Protein AF-0000000081952420 (afdb_homodimer)

Sequence (242 aa):
STDSPALIVIKDALDEVFGAFLSHPLRPSETFYGTGETFLFMLHPRFKCFRWTGENSFFIKGDLDSFAIGGGSGHFGLWVDENLYLGRSSPCFTFNNCCLSETDDFESWSWRCGLLAETRISTDSPALIVIKDALDEVFGAFLSHPLRPSETFYGTGETFLFMLHPRFKCFRWTGENSFFIKGDLDSFAIGGGSGHFGLWVDENLYLGRSSPCFTFNNCCLSETDDFESWSWRCGLLAETRI

Structure (mmCIF, N/CA/C/O backbone):
data_AF-0000000081952420-model_v1
#
loop_
_entity.id
_entity.type
_entity.pdbx_description
1 polymer 'TLDc domain-containing protein'
#
loop_
_atom_site.group_PDB
_atom_site.id
_atom_site.type_symbol
_atom_site.label_atom_id
_atom_site.label_alt_id
_atom_site.label_comp_id
_atom_site.label_asym_id
_atom_site.label_entity_id
_atom_site.label_seq_id
_atom_site.pdbx_PDB_ins_code
_atom_site.Cartn_x
_atom_site.Cartn_y
_atom_site.Cartn_z
_atom_site.occupancy
_atom_site.B_iso_or_equiv
_atom_site.auth_seq_id
_atom_site.auth_comp_id
_atom_site.auth_asym_id
_atom_site.auth_atom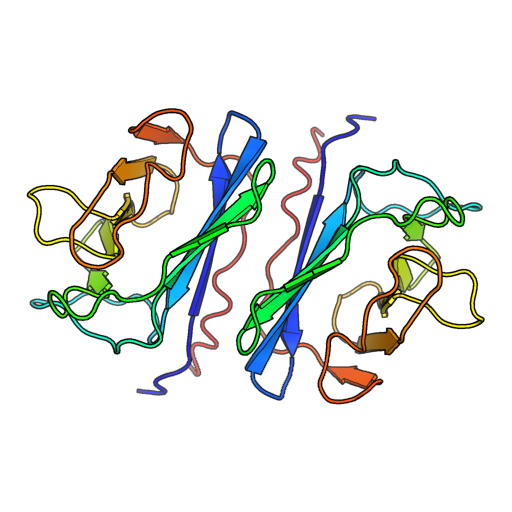_id
_atom_site.pdbx_PDB_model_num
ATOM 1 N N . SER A 1 1 ? 18.234 10.039 14.773 1 36.84 1 SER A N 1
ATOM 2 C CA . SER A 1 1 ? 16.859 10.414 14.453 1 36.84 1 SER A CA 1
ATOM 3 C C . SER A 1 1 ? 16.438 9.891 13.086 1 36.84 1 SER A C 1
ATOM 5 O O . SER A 1 1 ? 16.656 10.562 12.07 1 36.84 1 SER A O 1
ATOM 7 N N . THR A 1 2 ? 16.719 8.688 12.586 1 49.56 2 THR A N 1
ATOM 8 C CA . THR A 1 2 ? 16.891 8.25 11.203 1 49.56 2 THR A CA 1
ATOM 9 C C . THR A 1 2 ? 15.586 8.391 10.422 1 49.56 2 THR A C 1
ATOM 11 O O . THR A 1 2 ? 14.508 8.086 10.945 1 49.56 2 THR A O 1
ATOM 14 N N . ASP A 1 3 ? 15.555 9.5 9.57 1 65.75 3 ASP A N 1
ATOM 15 C CA . ASP A 1 3 ? 14.625 10.016 8.562 1 65.75 3 ASP A CA 1
ATOM 16 C C . ASP A 1 3 ? 14.164 8.898 7.629 1 65.75 3 ASP A C 1
ATOM 18 O O . ASP A 1 3 ? 14.484 8.906 6.441 1 65.75 3 ASP A O 1
ATOM 22 N N . SER A 1 4 ? 13.906 7.812 8.188 1 75.38 4 SER A N 1
ATOM 23 C CA . SER A 1 4 ? 13.445 6.754 7.297 1 75.38 4 SER A CA 1
ATOM 24 C C . SER A 1 4 ? 11.977 6.941 6.941 1 75.38 4 SER A C 1
ATOM 26 O O . SER A 1 4 ? 11.164 7.32 7.789 1 75.38 4 SER A O 1
ATOM 28 N N . PRO A 1 5 ? 11.703 6.785 5.684 1 82.81 5 PRO A N 1
ATOM 29 C CA . PRO A 1 5 ? 10.305 6.898 5.254 1 82.81 5 PRO A CA 1
ATOM 30 C C . PRO A 1 5 ? 9.383 5.918 5.977 1 82.81 5 PRO A C 1
ATOM 32 O O . PRO A 1 5 ? 9.852 4.941 6.562 1 82.81 5 PRO A O 1
ATOM 35 N N . ALA A 1 6 ? 8.141 6.324 6.109 1 86.44 6 ALA A N 1
ATOM 36 C CA . ALA A 1 6 ? 7.113 5.477 6.707 1 86.44 6 ALA A CA 1
ATOM 37 C C . ALA A 1 6 ? 5.922 5.316 5.77 1 86.44 6 ALA A C 1
ATOM 39 O O . ALA A 1 6 ? 5.742 6.113 4.844 1 86.44 6 ALA A O 1
ATOM 40 N N . LEU A 1 7 ? 5.176 4.199 6.004 1 88.25 7 LEU A N 1
ATOM 41 C CA . LEU A 1 7 ? 3.992 3.898 5.207 1 88.25 7 LEU A CA 1
ATOM 42 C C . LEU A 1 7 ? 2.791 3.617 6.102 1 88.25 7 LEU A C 1
ATOM 44 O O . LEU A 1 7 ? 2.906 2.895 7.094 1 88.25 7 LEU A O 1
ATOM 48 N N . ILE A 1 8 ? 1.716 4.316 5.785 1 87.38 8 ILE A N 1
ATOM 49 C CA . ILE A 1 8 ? 0.433 4.012 6.41 1 87.38 8 ILE A CA 1
ATOM 50 C C . ILE A 1 8 ? -0.513 3.398 5.383 1 87.38 8 ILE A C 1
ATOM 52 O O . ILE A 1 8 ? -0.711 3.959 4.301 1 87.38 8 ILE A O 1
ATOM 56 N N . VAL A 1 9 ? -0.945 2.271 5.645 1 87.88 9 VAL A N 1
ATOM 57 C CA . VAL A 1 9 ? -1.98 1.647 4.828 1 87.88 9 VAL A CA 1
ATOM 58 C C . VAL A 1 9 ? -3.197 1.328 5.691 1 87.88 9 VAL A C 1
ATOM 60 O O . VAL A 1 9 ? -3.07 0.712 6.754 1 87.88 9 VAL A O 1
ATOM 63 N N . ILE A 1 10 ? -4.34 1.763 5.242 1 86.5 10 ILE A N 1
ATOM 64 C CA . ILE A 1 10 ? -5.578 1.617 6 1 86.5 10 ILE A CA 1
ATOM 65 C C . ILE A 1 10 ? -6.605 0.856 5.164 1 86.5 10 ILE A C 1
ATOM 67 O O . ILE A 1 10 ? -6.746 1.105 3.963 1 86.5 10 ILE A O 1
ATOM 71 N N . LYS A 1 11 ? -7.219 -0.095 5.727 1 84.56 11 LYS A N 1
ATOM 72 C CA . LYS A 1 11 ? -8.453 -0.693 5.223 1 84.56 11 LYS A CA 1
ATOM 73 C C . LYS A 1 11 ? -9.648 -0.281 6.078 1 84.56 11 LYS A C 1
ATOM 75 O O . LYS A 1 11 ? -9.695 -0.568 7.273 1 84.56 11 LYS A O 1
ATOM 80 N N . ASP A 1 12 ? -10.539 0.393 5.418 1 85.12 12 ASP A N 1
ATOM 81 C CA . ASP A 1 12 ? -11.656 0.867 6.23 1 85.12 12 ASP A CA 1
ATOM 82 C C . ASP A 1 12 ? -12.781 -0.169 6.281 1 85.12 12 ASP A C 1
ATOM 84 O O . ASP A 1 12 ? -12.633 -1.279 5.766 1 85.12 12 ASP A O 1
ATOM 88 N N . ALA A 1 13 ? -13.852 0.14 6.965 1 82.62 13 ALA A N 1
ATOM 89 C CA . ALA A 1 13 ? -14.961 -0.777 7.219 1 82.62 13 ALA A CA 1
ATOM 90 C C . ALA A 1 13 ? -15.68 -1.139 5.922 1 82.62 13 ALA A C 1
ATOM 92 O O . ALA A 1 13 ? -16.438 -2.111 5.879 1 82.62 13 ALA A O 1
ATOM 93 N N . LEU A 1 14 ? -15.508 -0.314 4.863 1 83.62 14 LEU A N 1
ATOM 94 C CA . LEU A 1 14 ? -16.125 -0.578 3.57 1 83.62 14 LEU A CA 1
ATOM 95 C C . LEU A 1 14 ? -15.164 -1.319 2.646 1 83.62 14 LEU A C 1
ATOM 97 O O . LEU A 1 14 ? -15.375 -1.376 1.435 1 83.62 14 LEU A O 1
ATOM 101 N N . ASP A 1 15 ? -14.039 -1.78 3.166 1 80.62 15 ASP A N 1
ATOM 102 C CA . ASP A 1 15 ? -13.031 -2.592 2.484 1 80.62 15 ASP A CA 1
ATOM 103 C C . ASP A 1 15 ? -12.242 -1.757 1.481 1 80.62 15 ASP A C 1
ATOM 105 O O . ASP A 1 15 ? -11.695 -2.291 0.516 1 80.62 15 ASP A O 1
ATOM 109 N N . GLU A 1 16 ? -12.312 -0.421 1.657 1 88.69 16 GLU A N 1
ATOM 110 C CA . GLU A 1 16 ? -11.445 0.426 0.837 1 88.69 16 GLU A CA 1
ATOM 111 C C . GLU A 1 16 ? -10.047 0.533 1.435 1 88.69 16 GLU A C 1
ATOM 113 O O . GLU A 1 16 ? -9.891 0.607 2.656 1 88.69 16 GLU A O 1
ATOM 118 N N . VAL A 1 17 ? -9.062 0.476 0.546 1 89.88 17 VAL A N 1
ATOM 119 C CA . VAL A 1 17 ? -7.676 0.508 0.997 1 89.88 17 VAL A CA 1
ATOM 120 C C . VAL A 1 17 ? -7 1.785 0.501 1 89.88 17 VAL A C 1
ATOM 122 O O . VAL A 1 17 ? -6.992 2.062 -0.7 1 89.88 17 VAL A O 1
ATOM 125 N N . PHE A 1 18 ? -6.539 2.566 1.385 1 91.56 18 PHE A N 1
ATOM 126 C CA . PHE A 1 18 ? -5.867 3.824 1.086 1 91.56 18 PHE A CA 1
ATOM 127 C C . PHE A 1 18 ? -4.824 4.148 2.15 1 91.56 18 PHE A C 1
ATOM 129 O O . PHE A 1 18 ? -4.59 3.35 3.061 1 91.56 18 PHE A O 1
ATOM 136 N N . GLY A 1 19 ? -4.078 5.273 1.92 1 92.81 19 GLY A N 1
ATOM 137 C CA . GLY A 1 19 ? -3.061 5.598 2.906 1 92.81 19 GLY A CA 1
ATOM 138 C C . GLY A 1 19 ? -2.137 6.719 2.467 1 92.81 19 GLY A C 1
ATOM 139 O O . GLY A 1 19 ? -2.564 7.645 1.771 1 92.81 19 GLY A O 1
ATOM 140 N N . ALA A 1 20 ? -0.977 6.645 3.039 1 93.81 20 ALA A N 1
ATOM 141 C CA . ALA A 1 20 ? 0.01 7.695 2.801 1 93.81 20 ALA A CA 1
ATOM 142 C C . ALA A 1 20 ? 1.429 7.133 2.844 1 93.81 20 ALA A C 1
ATOM 144 O O . ALA A 1 20 ? 1.74 6.281 3.678 1 93.81 20 ALA A O 1
ATOM 145 N N . PHE A 1 21 ? 2.254 7.539 1.937 1 92.19 21 PHE A N 1
ATOM 146 C CA . PHE A 1 21 ? 3.703 7.418 2.039 1 92.19 21 PHE A CA 1
ATOM 147 C C . PHE A 1 21 ? 4.305 8.664 2.684 1 92.19 21 PHE A C 1
ATOM 149 O O . PHE A 1 21 ? 4.082 9.781 2.217 1 92.19 21 PHE A O 1
ATOM 156 N N . LEU A 1 22 ? 5.047 8.469 3.738 1 93.06 22 LEU A N 1
ATOM 157 C CA . LEU A 1 22 ? 5.578 9.578 4.52 1 93.06 22 LEU A CA 1
ATOM 158 C C . LEU A 1 22 ? 7.094 9.672 4.371 1 93.06 22 LEU A C 1
ATOM 160 O O . LEU A 1 22 ? 7.801 8.68 4.535 1 93.06 22 LEU A O 1
ATOM 164 N N . SER A 1 23 ? 7.547 10.867 4.125 1 92.12 23 SER A N 1
ATOM 165 C CA . SER A 1 23 ? 8.984 11.094 3.977 1 92.12 23 SER A CA 1
ATOM 166 C C . SER A 1 23 ? 9.711 10.875 5.297 1 92.12 23 SER A C 1
ATOM 168 O O . SER A 1 23 ? 10.922 10.617 5.309 1 92.12 23 SER A O 1
ATOM 170 N N . HIS A 1 24 ? 9.055 11 6.449 1 90.69 24 HIS A N 1
ATOM 171 C CA . HIS A 1 24 ? 9.562 10.828 7.805 1 90.69 24 HIS A CA 1
ATOM 172 C C . HIS A 1 24 ? 8.586 10.031 8.664 1 90.69 24 HIS A C 1
ATOM 174 O O . HIS A 1 24 ? 7.383 10.031 8.398 1 90.69 24 HIS A O 1
ATOM 180 N N . PRO A 1 25 ? 9.047 9.352 9.695 1 87.88 25 PRO A N 1
ATOM 181 C CA . PRO A 1 25 ? 8.133 8.641 10.586 1 87.88 25 PRO A CA 1
ATOM 182 C C . PRO A 1 25 ? 7.203 9.578 11.352 1 87.88 25 PRO A C 1
ATOM 184 O O . PRO A 1 25 ? 7.543 10.742 11.578 1 87.88 25 PRO A O 1
ATOM 187 N N . LEU A 1 26 ? 6.031 9.016 11.734 1 88.75 26 LEU A N 1
ATOM 188 C CA . LEU A 1 26 ? 5.078 9.773 12.539 1 88.75 26 LEU A CA 1
ATOM 189 C C . LEU A 1 26 ? 5.672 10.125 13.898 1 88.75 26 LEU A C 1
ATOM 191 O O . LEU A 1 26 ? 6.238 9.266 14.57 1 88.75 26 LEU A O 1
ATOM 195 N N . ARG A 1 27 ? 5.609 11.305 14.25 1 90.69 27 ARG A N 1
ATOM 196 C CA . ARG A 1 27 ? 6.059 11.766 15.562 1 90.69 27 ARG A CA 1
ATOM 197 C C . ARG A 1 27 ? 5.309 13.023 15.992 1 90.69 27 ARG A C 1
ATOM 199 O O . ARG A 1 27 ? 4.859 13.797 15.148 1 90.69 27 ARG A O 1
ATOM 206 N N . PRO A 1 28 ? 5.152 13.203 17.328 1 95.19 28 PRO A N 1
ATOM 207 C CA . PRO A 1 28 ? 4.613 14.492 17.766 1 95.19 28 PRO A CA 1
ATOM 208 C C . PRO A 1 28 ? 5.43 15.672 17.266 1 95.19 28 PRO A C 1
ATOM 210 O O . PRO A 1 28 ? 6.66 15.594 17.188 1 95.19 28 PRO A O 1
ATOM 213 N N . SER A 1 29 ? 4.75 16.75 16.875 1 96.94 29 SER A N 1
ATOM 214 C CA . SER A 1 29 ? 5.438 17.922 16.344 1 96.94 29 SER A CA 1
ATOM 215 C C . SER A 1 29 ? 4.609 19.188 16.547 1 96.94 29 SER A C 1
ATOM 217 O O . SER A 1 29 ? 3.379 19.125 16.562 1 96.94 29 SER A O 1
ATOM 219 N N . GLU A 1 30 ? 5.324 20.266 16.719 1 96.31 30 GLU A N 1
ATOM 220 C CA . GLU A 1 30 ? 4.645 21.547 16.859 1 96.31 30 GLU A CA 1
ATOM 221 C C . GLU A 1 30 ? 4.203 22.094 15.5 1 96.31 30 GLU A C 1
ATOM 223 O O . GLU A 1 30 ? 3.168 22.75 15.391 1 96.31 30 GLU A O 1
ATOM 228 N N . THR A 1 31 ? 5.051 21.844 14.492 1 97.25 31 THR A N 1
ATOM 229 C CA . THR A 1 31 ? 4.777 22.312 13.133 1 97.25 31 THR A CA 1
ATOM 230 C C . THR A 1 31 ? 4.777 21.141 12.148 1 97.25 31 THR A C 1
ATOM 232 O O . THR A 1 31 ? 5.215 20.047 12.492 1 97.25 31 THR A O 1
ATOM 235 N N . PHE A 1 32 ? 4.266 21.516 11 1 97.75 32 PHE A N 1
ATOM 236 C CA . PHE A 1 32 ? 4.355 20.516 9.945 1 97.75 32 PHE A CA 1
ATOM 237 C C . PHE A 1 32 ? 5.809 20.219 9.586 1 97.75 32 PHE A C 1
ATOM 239 O O . PHE A 1 32 ? 6.645 21.125 9.594 1 97.75 32 PHE A O 1
ATOM 246 N N . TYR A 1 33 ? 6.07 18.984 9.297 1 97.69 33 TYR A N 1
ATOM 247 C CA . TYR A 1 33 ? 7.402 18.547 8.891 1 97.69 33 TYR A CA 1
ATOM 248 C C . TYR A 1 33 ? 7.324 17.562 7.73 1 97.69 33 TYR A C 1
ATOM 250 O O . TYR A 1 33 ? 6.234 17.25 7.246 1 97.69 33 TYR A O 1
ATOM 258 N N . GLY A 1 34 ? 8.523 17.125 7.246 1 96.94 34 GLY A N 1
ATOM 259 C CA . GLY A 1 34 ? 8.578 16.266 6.082 1 96.94 34 GLY A CA 1
ATOM 260 C C . GLY A 1 34 ? 8.984 16.984 4.812 1 96.94 34 GLY A C 1
ATOM 261 O O . GLY A 1 34 ? 9.398 18.141 4.855 1 96.94 34 GLY A O 1
ATOM 262 N N . THR A 1 35 ? 8.906 16.188 3.695 1 97.25 35 THR A N 1
ATOM 263 C CA . THR A 1 35 ? 9.266 16.75 2.398 1 97.25 35 THR A CA 1
ATOM 264 C C . THR A 1 35 ? 8.211 16.422 1.352 1 97.25 35 THR A C 1
ATOM 266 O O . THR A 1 35 ? 7.281 15.656 1.62 1 97.25 35 THR A O 1
ATOM 269 N N . GLY A 1 36 ? 8.383 16.953 0.142 1 97.38 36 GLY A N 1
ATOM 270 C CA . GLY A 1 36 ? 7.477 16.75 -0.976 1 97.38 36 GLY A CA 1
ATOM 271 C C . GLY A 1 36 ? 7.449 15.32 -1.471 1 97.38 36 GLY A C 1
ATOM 272 O O . GLY A 1 36 ? 6.684 14.984 -2.377 1 97.38 36 GLY A O 1
ATOM 273 N N . GLU A 1 37 ? 8.258 14.445 -0.841 1 94.81 37 GLU A N 1
ATOM 274 C CA . GLU A 1 37 ? 8.203 13.023 -1.162 1 94.81 37 GLU A CA 1
ATOM 275 C C . GLU A 1 37 ? 6.949 12.375 -0.583 1 94.81 37 GLU A C 1
ATOM 277 O O . GLU A 1 37 ? 6.562 11.281 -0.998 1 94.81 37 GLU A O 1
ATOM 282 N N . THR A 1 38 ? 6.371 13.055 0.378 1 96.69 38 THR A N 1
ATOM 283 C CA . THR A 1 38 ? 5.145 12.555 0.987 1 96.69 38 THR A CA 1
ATOM 284 C C . THR A 1 38 ? 3.986 12.609 -0.008 1 96.69 38 THR A C 1
ATOM 286 O O . THR A 1 38 ? 3.834 13.586 -0.741 1 96.69 38 THR A O 1
ATOM 289 N N . PHE A 1 39 ? 3.164 11.523 -0.077 1 97.75 39 PHE A N 1
ATOM 290 C CA . PHE A 1 39 ? 1.989 11.539 -0.94 1 97.75 39 PHE A CA 1
ATOM 291 C C . PHE A 1 39 ? 0.881 10.672 -0.354 1 97.75 39 PHE A C 1
ATOM 293 O O . PHE A 1 39 ? 1.141 9.805 0.485 1 97.75 39 PHE A O 1
ATOM 300 N N . LEU A 1 40 ? -0.334 10.969 -0.74 1 98.12 40 LEU A N 1
ATOM 301 C CA . LEU A 1 40 ? -1.492 10.141 -0.422 1 98.12 40 LEU A CA 1
ATOM 302 C C . LEU A 1 40 ? -1.816 9.195 -1.573 1 98.12 40 LEU A C 1
ATOM 304 O O . LEU A 1 40 ? -1.449 9.453 -2.721 1 98.12 40 LEU A O 1
ATOM 308 N N . PHE A 1 41 ? -2.49 8.047 -1.242 1 96.81 41 PHE A N 1
ATOM 309 C CA . PHE A 1 41 ? -2.838 7.133 -2.324 1 96.81 41 PHE A CA 1
ATOM 310 C C . PHE A 1 41 ? -4.086 6.332 -1.979 1 96.81 41 PHE A C 1
ATOM 312 O O . PHE A 1 41 ? -4.445 6.203 -0.806 1 96.81 41 PHE A O 1
ATOM 319 N N . MET A 1 42 ? -4.773 5.945 -3.002 1 96 42 MET A N 1
ATOM 320 C CA . MET A 1 42 ? -5.797 4.902 -2.984 1 96 42 MET A CA 1
ATOM 321 C C . MET A 1 42 ? -5.293 3.635 -3.668 1 96 42 MET A C 1
ATOM 323 O O . MET A 1 42 ? -4.633 3.707 -4.707 1 96 42 MET A O 1
ATOM 327 N N . LEU A 1 43 ? -5.512 2.455 -3.074 1 93.25 43 LEU A N 1
ATOM 328 C CA . LEU A 1 43 ? -5.039 1.201 -3.654 1 93.25 43 LEU A CA 1
ATOM 329 C C . LEU A 1 43 ? -6.207 0.372 -4.18 1 93.25 43 LEU A C 1
ATOM 331 O O . LEU A 1 43 ? -6.074 -0.318 -5.195 1 93.25 43 LEU A O 1
ATOM 335 N N . HIS A 1 44 ? -7.277 0.387 -3.426 1 90.56 44 HIS A N 1
ATOM 336 C CA . HIS A 1 44 ? -8.453 -0.4 -3.785 1 90.56 44 HIS A CA 1
ATOM 337 C C . HIS A 1 44 ? -9.727 0.213 -3.211 1 90.56 44 HIS A C 1
ATOM 339 O O . HIS A 1 44 ? -9.773 0.559 -2.029 1 90.56 44 HIS A O 1
ATOM 345 N N . PRO A 1 45 ? -10.859 0.359 -3.934 1 92.56 45 PRO A N 1
ATOM 346 C CA . PRO A 1 45 ? -11.078 -0.165 -5.285 1 92.56 45 PRO A CA 1
ATOM 347 C C . PRO A 1 45 ? -10.422 0.688 -6.363 1 92.56 45 PRO A C 1
ATOM 349 O O . PRO A 1 45 ? -10.336 0.267 -7.52 1 92.56 45 PRO A O 1
ATOM 352 N N . ARG A 1 46 ? -10.047 1.852 -6.094 1 94.25 46 ARG A N 1
ATOM 353 C CA . ARG A 1 46 ? -9.359 2.717 -7.047 1 94.25 46 ARG A CA 1
ATOM 354 C C . ARG A 1 46 ? -7.863 2.777 -6.75 1 94.25 46 ARG A C 1
ATOM 356 O O . ARG A 1 46 ? -7.457 2.811 -5.586 1 94.25 46 ARG A O 1
ATOM 363 N N . PHE A 1 47 ? -7.066 2.766 -7.848 1 95.88 47 PHE A N 1
ATOM 364 C CA . PHE A 1 47 ? -5.621 2.918 -7.727 1 95.88 47 PHE A CA 1
ATOM 365 C C . PHE A 1 47 ? -5.184 4.301 -8.195 1 95.88 47 PHE A C 1
ATOM 367 O O . PHE A 1 47 ? -5.082 4.551 -9.398 1 95.88 47 PHE A O 1
ATOM 374 N N . LYS A 1 48 ? -4.977 5.184 -7.266 1 97.31 48 LYS A N 1
ATOM 375 C CA . LYS A 1 48 ? -4.66 6.578 -7.566 1 97.31 48 LYS A CA 1
ATOM 376 C C . LYS A 1 48 ? -3.621 7.129 -6.598 1 97.31 48 LYS A C 1
ATOM 378 O O . LYS A 1 48 ? -3.635 6.797 -5.41 1 97.31 48 LYS A O 1
ATOM 383 N N . CYS A 1 49 ? -2.713 7.926 -7.094 1 98.12 49 CYS A N 1
ATOM 384 C CA . CYS A 1 49 ? -1.704 8.609 -6.293 1 98.12 49 CYS A CA 1
ATOM 385 C C . CYS A 1 49 ? -1.937 10.117 -6.297 1 98.12 49 CYS A C 1
ATOM 387 O O . CYS A 1 49 ? -2.242 10.703 -7.34 1 98.12 49 CYS A O 1
ATOM 389 N N . PHE A 1 50 ? -1.88 10.773 -5.152 1 98.5 50 PHE A N 1
ATOM 390 C CA . PHE A 1 50 ? -1.976 12.219 -5.004 1 98.5 50 PHE A CA 1
ATOM 391 C C . PHE A 1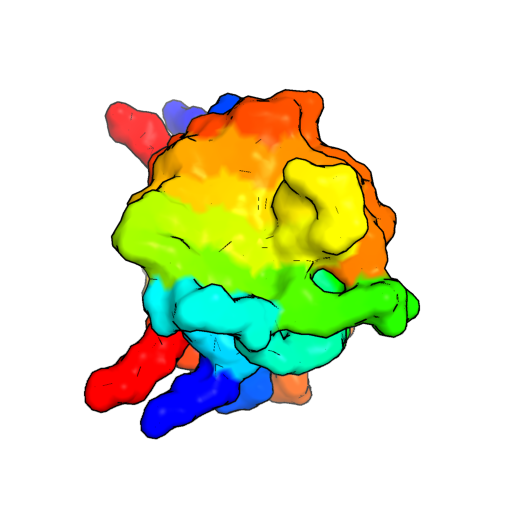 50 ? -0.669 12.797 -4.473 1 98.5 50 PHE A C 1
ATOM 393 O O . PHE A 1 50 ? -0.427 12.781 -3.264 1 98.5 50 PHE A O 1
ATOM 400 N N . ARG A 1 51 ? 0.095 13.328 -5.375 1 98.25 51 ARG A N 1
ATOM 401 C CA . ARG A 1 51 ? 1.413 13.844 -5.023 1 98.25 51 ARG A CA 1
ATOM 402 C C . ARG A 1 51 ? 1.334 15.312 -4.605 1 98.25 51 ARG A C 1
ATOM 404 O O . ARG A 1 51 ? 0.308 15.961 -4.805 1 98.25 51 ARG A O 1
ATOM 411 N N . TRP A 1 52 ? 2.395 15.711 -4.035 1 98.38 52 TRP A N 1
ATOM 412 C CA . TRP A 1 52 ? 2.537 17.094 -3.602 1 98.38 52 TRP A CA 1
ATOM 413 C C . TRP A 1 52 ? 2.309 18.062 -4.766 1 98.38 52 TRP A C 1
ATOM 415 O O . TRP A 1 52 ? 2.867 17.875 -5.848 1 98.38 52 TRP A O 1
ATOM 425 N N . THR A 1 53 ? 1.458 19.109 -4.539 1 98.06 53 THR A N 1
ATOM 426 C CA . THR A 1 53 ? 1.1 20.047 -5.602 1 98.06 53 THR A CA 1
ATOM 427 C C . THR A 1 53 ? 2.072 21.219 -5.637 1 98.06 53 THR A C 1
ATOM 429 O O . THR A 1 53 ? 2.135 21.953 -6.629 1 98.06 53 THR A O 1
ATOM 432 N N . GLY A 1 54 ? 2.768 21.422 -4.527 1 98 54 GLY A N 1
ATOM 433 C CA . GLY A 1 54 ? 3.635 22.594 -4.414 1 98 54 GLY A CA 1
ATOM 434 C C . GLY A 1 54 ? 2.936 23.797 -3.828 1 98 54 GLY A C 1
ATOM 435 O O . GLY A 1 54 ? 3.559 24.844 -3.623 1 98 54 GLY A O 1
ATOM 436 N N . GLU A 1 55 ? 1.683 23.703 -3.504 1 97.69 55 GLU A N 1
ATOM 437 C CA . GLU A 1 55 ? 0.893 24.844 -3.031 1 97.69 55 GLU A CA 1
ATOM 438 C C . GLU A 1 55 ? 1.291 25.234 -1.612 1 97.69 55 GLU A C 1
ATOM 440 O O . GLU A 1 55 ? 1.158 26.406 -1.226 1 97.69 55 GLU A O 1
ATOM 445 N N . ASN A 1 56 ? 1.625 24.297 -0.774 1 98.06 56 ASN A N 1
ATOM 446 C CA . ASN A 1 56 ? 2.111 24.5 0.587 1 98.06 56 ASN A CA 1
ATOM 447 C C . ASN A 1 56 ? 2.986 23.328 1.047 1 98.06 56 ASN A C 1
ATOM 449 O O . ASN A 1 56 ? 3.27 22.422 0.271 1 98.06 56 ASN A O 1
ATOM 453 N N . SER A 1 57 ? 3.438 23.391 2.266 1 98.31 57 SER A N 1
ATOM 454 C CA . SER A 1 57 ? 4.344 22.344 2.742 1 98.31 57 SER A CA 1
ATOM 455 C C . SER A 1 57 ? 3.781 21.641 3.971 1 98.31 57 SER A C 1
ATOM 457 O O . SER A 1 57 ? 4.516 21.344 4.918 1 98.31 57 SER A O 1
ATOM 459 N N . PHE A 1 58 ? 2.514 21.438 4.004 1 98.31 58 PHE A N 1
ATOM 460 C CA . PHE A 1 58 ? 1.852 20.797 5.137 1 98.31 58 PHE A CA 1
ATOM 461 C C . PHE A 1 58 ? 1.851 19.281 4.992 1 98.31 58 PHE A C 1
ATOM 463 O O . PHE A 1 58 ? 0.797 18.672 4.801 1 98.31 58 PHE A O 1
ATOM 470 N N . PHE A 1 59 ? 2.979 18.656 5.207 1 98.44 59 PHE A N 1
ATOM 471 C CA . PHE A 1 59 ? 3.115 17.25 4.871 1 98.44 59 PHE A CA 1
ATOM 472 C C . PHE A 1 59 ? 2.67 16.359 6.031 1 98.44 59 PHE A C 1
ATOM 474 O O . PHE A 1 59 ? 1.738 15.57 5.895 1 98.44 59 PHE A O 1
ATOM 481 N N . ILE A 1 60 ? 3.314 16.5 7.152 1 97.38 60 ILE A N 1
ATOM 482 C CA . ILE A 1 60 ? 3.039 15.656 8.305 1 97.38 60 ILE A CA 1
ATOM 483 C C . ILE A 1 60 ? 2.953 16.5 9.57 1 97.38 60 ILE A C 1
ATOM 485 O O . ILE A 1 60 ? 3.783 17.391 9.789 1 97.38 60 ILE A O 1
ATOM 489 N N . LYS A 1 61 ? 1.984 16.25 10.344 1 98 61 LYS A N 1
ATOM 490 C CA . LYS A 1 61 ? 1.9 16.875 11.664 1 98 61 LYS A CA 1
ATOM 491 C C . LYS A 1 61 ? 1.375 15.883 12.703 1 98 61 LYS A C 1
ATOM 493 O O . LYS A 1 61 ? 0.355 15.227 12.484 1 98 61 LYS A O 1
ATOM 498 N N . GLY A 1 62 ? 2.105 15.789 13.695 1 96.31 62 GLY A N 1
ATOM 499 C CA . GLY A 1 62 ? 1.663 14.961 14.812 1 96.31 62 GLY A CA 1
ATOM 500 C C . GLY A 1 62 ? 1.242 15.773 16.016 1 96.31 62 GLY A C 1
ATOM 501 O O . GLY A 1 62 ? 1.949 16.688 16.438 1 96.31 62 GLY A O 1
ATOM 502 N N . ASP A 1 63 ? 0.055 15.477 16.484 1 95.31 63 ASP A N 1
ATOM 503 C CA . ASP A 1 63 ? -0.398 16 17.766 1 95.31 63 ASP A CA 1
ATOM 504 C C . ASP A 1 63 ? -0.242 14.953 18.875 1 95.31 63 ASP A C 1
ATOM 506 O O . ASP A 1 63 ? 0.443 13.945 18.688 1 95.31 63 ASP A O 1
ATOM 510 N N . LEU A 1 64 ? -0.788 15.195 20.031 1 92.38 64 LEU A N 1
ATOM 511 C CA . LEU A 1 64 ? -0.674 14.25 21.141 1 92.38 64 LEU A CA 1
ATOM 512 C C . LEU A 1 64 ? -1.461 12.977 20.859 1 92.38 64 LEU A C 1
ATOM 514 O O . LEU A 1 64 ? -1.01 11.875 21.188 1 92.38 64 LEU A O 1
ATOM 518 N N . ASP A 1 65 ? -2.613 13.109 20.219 1 94.62 65 ASP A N 1
ATOM 519 C CA . ASP A 1 65 ? -3.471 11.938 20.078 1 94.62 65 ASP A CA 1
ATOM 520 C C . ASP A 1 65 ? -3.885 11.727 18.625 1 94.62 65 ASP A C 1
ATOM 522 O O . ASP A 1 65 ? -4.848 11.008 18.344 1 94.62 65 ASP A O 1
ATOM 526 N N . SER A 1 66 ? -3.148 12.383 17.734 1 95.56 66 SER A N 1
ATOM 527 C CA . SER A 1 66 ? -3.566 12.266 16.344 1 95.56 66 SER A CA 1
ATOM 528 C C . SER A 1 66 ? -2.463 12.711 15.398 1 95.56 66 SER A C 1
ATOM 530 O O . SER A 1 66 ? -1.476 13.312 15.828 1 95.56 66 SER A O 1
ATOM 532 N N . PHE A 1 67 ? -2.656 12.336 14.117 1 95.31 67 PHE A N 1
ATOM 533 C CA . PHE A 1 67 ? -1.737 12.734 13.055 1 95.31 67 PHE A CA 1
ATOM 534 C C . PHE A 1 67 ? -2.5 13.297 11.867 1 95.31 67 PHE A C 1
ATOM 536 O O . PHE A 1 67 ? -3.582 12.805 11.523 1 95.31 67 PHE A O 1
ATOM 543 N N . ALA A 1 68 ? -1.888 14.266 11.305 1 97.69 68 ALA A N 1
ATOM 544 C CA . ALA A 1 68 ? -2.447 14.883 10.109 1 97.69 68 ALA A CA 1
ATOM 545 C C . ALA A 1 68 ? -1.448 14.844 8.953 1 97.69 68 ALA A C 1
ATOM 547 O O . ALA A 1 68 ? -0.26 15.117 9.148 1 97.69 68 ALA A O 1
ATOM 548 N N . ILE A 1 69 ? -1.938 14.5 7.773 1 98 69 ILE A N 1
ATOM 549 C CA . ILE A 1 69 ? -1.148 14.508 6.547 1 98 69 ILE A CA 1
ATOM 550 C C . ILE A 1 69 ? -1.831 15.375 5.496 1 98 69 ILE A C 1
ATOM 552 O O . ILE A 1 69 ? -2.938 15.07 5.047 1 98 69 ILE A O 1
ATOM 556 N N . GLY A 1 70 ? -1.121 16.375 5.039 1 98.44 70 GLY A N 1
ATOM 557 C CA . GLY A 1 70 ? -1.716 17.312 4.109 1 98.44 70 GLY A CA 1
ATOM 558 C C . GLY A 1 70 ? -2.691 18.266 4.773 1 98.44 70 GLY A C 1
ATOM 559 O O . GLY A 1 70 ? -3.244 17.969 5.832 1 98.44 70 GLY A O 1
ATOM 560 N N . GLY A 1 71 ? -2.824 19.438 4.086 1 98.12 71 GLY A N 1
ATOM 561 C CA . GLY A 1 71 ? -3.734 20.453 4.598 1 98.12 71 GLY A CA 1
ATOM 562 C C . GLY A 1 71 ? -3.77 21.703 3.74 1 98.12 71 GLY A C 1
ATOM 563 O O . GLY A 1 71 ? -3.52 21.641 2.535 1 98.12 71 GLY A O 1
ATOM 564 N N . GLY A 1 72 ? -4.266 22.812 4.445 1 94.62 72 GLY A N 1
ATOM 565 C CA . GLY A 1 72 ? -4.234 24.125 3.822 1 94.62 72 GLY A CA 1
ATOM 566 C C . GLY A 1 72 ? -5.602 24.609 3.363 1 94.62 72 GLY A C 1
ATOM 567 O O . GLY A 1 72 ? -5.742 25.734 2.889 1 94.62 72 GLY A O 1
ATOM 568 N N . SER A 1 73 ? -6.633 23.797 3.404 1 89.69 73 SER A N 1
ATOM 569 C CA . SER A 1 73 ? -7.984 24.156 2.988 1 89.69 73 SER A CA 1
ATOM 570 C C . SER A 1 73 ? -8.953 24.156 4.168 1 89.69 73 SER A C 1
ATOM 572 O O . SER A 1 73 ? -10.164 24.203 3.979 1 89.69 73 SER A O 1
ATOM 574 N N . GLY A 1 74 ? -8.484 24.031 5.301 1 91.12 74 GLY A N 1
ATOM 575 C CA . GLY A 1 74 ? -9.32 23.859 6.48 1 91.12 74 GLY A CA 1
ATOM 576 C C . GLY A 1 74 ? -9.523 22.406 6.859 1 91.12 74 GLY A C 1
ATOM 577 O O . GLY A 1 74 ? -10.086 22.109 7.918 1 91.12 74 GLY A O 1
ATOM 578 N N . HIS A 1 75 ? -9.195 21.594 5.98 1 93.38 75 HIS A N 1
ATOM 579 C CA . HIS A 1 75 ? -9.273 20.172 6.234 1 93.38 75 HIS A CA 1
ATOM 580 C C . HIS A 1 75 ? -7.969 19.469 5.859 1 93.38 75 HIS A C 1
ATOM 582 O O . HIS A 1 75 ? -7.16 20.016 5.109 1 93.38 75 HIS A O 1
ATOM 588 N N . PHE A 1 76 ? -7.883 18.234 6.375 1 97.44 76 PHE A N 1
ATOM 589 C CA . PHE A 1 76 ? -6.664 17.484 6.121 1 97.44 76 PHE A CA 1
ATOM 590 C C . PHE A 1 76 ? -6.895 16.422 5.039 1 97.44 76 PHE A C 1
ATOM 592 O O . PHE A 1 76 ? -8 15.906 4.898 1 97.44 76 PHE A O 1
ATOM 599 N N . GLY A 1 77 ? -5.793 16.219 4.309 1 98.25 77 GLY A N 1
ATOM 600 C CA . GLY A 1 77 ? -5.879 15.109 3.375 1 98.25 77 GLY A CA 1
ATOM 601 C C . GLY A 1 77 ? -6.215 13.789 4.047 1 98.25 77 GLY A C 1
ATOM 602 O O . GLY A 1 77 ? -7.148 13.094 3.635 1 98.25 77 GLY A O 1
ATOM 603 N N . LEU A 1 78 ? -5.484 13.516 5.137 1 97 78 LEU A N 1
ATOM 604 C CA . LEU A 1 78 ? -5.703 12.352 5.984 1 97 78 LEU A CA 1
ATOM 605 C C . LEU A 1 78 ? -5.445 12.68 7.449 1 97 78 LEU A C 1
ATOM 607 O O . LEU A 1 78 ? -4.363 13.156 7.801 1 97 78 LEU A O 1
ATOM 611 N N . TRP A 1 79 ? -6.422 12.516 8.156 1 96.31 79 TRP A N 1
ATOM 612 C CA . TRP A 1 79 ? -6.332 12.641 9.609 1 96.31 79 TRP A CA 1
ATOM 613 C C . TRP A 1 79 ? -6.633 11.312 10.297 1 96.31 79 TRP A C 1
ATOM 615 O O . TRP A 1 79 ? -7.594 10.625 9.938 1 96.31 79 TRP A O 1
ATOM 625 N N . VAL A 1 80 ? -5.746 10.914 11.234 1 92.62 80 VAL A N 1
ATOM 626 C CA . VAL A 1 80 ? -5.953 9.648 11.922 1 92.62 80 VAL A CA 1
ATOM 627 C C . VAL A 1 80 ? -5.66 9.812 13.414 1 92.62 80 VAL A C 1
ATOM 629 O O . VAL A 1 80 ? -4.797 10.609 13.797 1 92.62 80 VAL A O 1
ATOM 632 N N . ASP A 1 81 ? -6.379 9.039 14.156 1 92.19 81 ASP A N 1
ATOM 633 C CA . ASP A 1 81 ? -6.062 9.047 15.586 1 92.19 81 ASP A CA 1
ATOM 634 C C . ASP A 1 81 ? -4.781 8.266 15.867 1 92.19 81 ASP A C 1
ATOM 636 O O . ASP A 1 81 ? -4.176 7.703 14.953 1 92.19 81 ASP A O 1
ATOM 640 N N . GLU A 1 82 ? -4.309 8.211 17.125 1 85.38 82 GLU A N 1
ATOM 641 C CA . GLU A 1 82 ? -3.01 7.66 17.5 1 85.38 82 GLU A CA 1
ATOM 642 C C . GLU A 1 82 ? -2.969 6.152 17.266 1 85.38 82 GLU A C 1
ATOM 644 O O . GLU A 1 82 ? -1.891 5.566 17.141 1 85.38 82 GLU A O 1
ATOM 649 N N . ASN A 1 83 ? -4.082 5.547 17.188 1 81.19 83 ASN A N 1
ATOM 650 C CA . ASN A 1 83 ? -4.133 4.102 17 1 81.19 83 ASN A CA 1
ATOM 651 C C . ASN A 1 83 ? -4.594 3.725 15.602 1 81.19 83 ASN A C 1
ATOM 653 O O . ASN A 1 83 ? -4.816 2.549 15.305 1 81.19 83 ASN A O 1
ATOM 657 N N . LEU A 1 84 ? -4.781 4.656 14.703 1 82.31 84 LEU A N 1
ATOM 658 C CA . LEU A 1 84 ? -5.207 4.477 13.32 1 82.31 84 LEU A CA 1
ATOM 659 C C . LEU A 1 84 ? -6.57 3.799 13.258 1 82.31 84 LEU A C 1
ATOM 661 O O . LEU A 1 84 ? -6.84 3.018 12.344 1 82.31 84 LEU A O 1
ATOM 665 N N . TYR A 1 85 ? -7.316 4.047 14.352 1 85.19 85 TYR A N 1
ATOM 666 C CA . TYR A 1 85 ? -8.648 3.453 14.391 1 85.19 85 TYR A CA 1
ATOM 667 C C . TYR A 1 85 ? -9.68 4.391 13.781 1 85.19 85 TYR A C 1
ATOM 669 O O . TYR A 1 85 ? -10.5 3.973 12.953 1 85.19 85 TYR A O 1
AT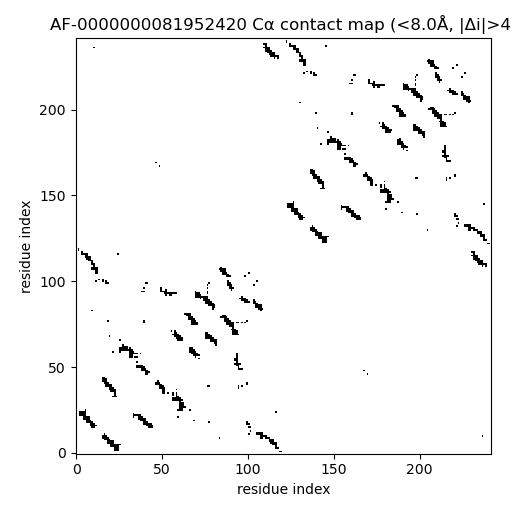OM 677 N N . LEU A 1 86 ? -9.68 5.59 14.203 1 90.38 86 LEU A N 1
ATOM 678 C CA . LEU A 1 86 ? -10.555 6.617 13.648 1 90.38 86 LEU A CA 1
ATOM 679 C C . LEU A 1 86 ? -9.781 7.539 12.711 1 90.38 86 LEU A C 1
ATOM 681 O O . LEU A 1 86 ? -8.633 7.895 12.984 1 90.38 86 LEU A O 1
ATOM 685 N N . GLY A 1 87 ? -10.508 7.926 11.625 1 93.56 87 GLY A N 1
ATOM 686 C CA . GLY A 1 87 ? -9.859 8.852 10.711 1 93.56 87 GLY A CA 1
ATOM 687 C C . GLY A 1 87 ? -10.836 9.648 9.875 1 93.56 87 GLY A C 1
ATOM 688 O O . GLY A 1 87 ? -12.047 9.43 9.945 1 93.56 87 GLY A O 1
ATOM 689 N N . ARG A 1 88 ? -10.25 10.664 9.273 1 94.88 88 ARG A N 1
ATOM 690 C CA . ARG A 1 88 ? -10.977 11.531 8.352 1 94.88 88 ARG A CA 1
ATOM 691 C C . ARG A 1 88 ? -10.117 11.883 7.145 1 94.88 88 ARG A C 1
ATOM 693 O O . ARG A 1 88 ? -8.914 12.133 7.277 1 94.88 88 ARG A O 1
ATOM 700 N N . SER A 1 89 ? -10.766 11.836 6.012 1 97 89 SER A N 1
ATOM 701 C CA . SER A 1 89 ? -10.078 12.305 4.809 1 97 89 SER A CA 1
ATOM 702 C C . SER A 1 89 ? -10.914 13.336 4.062 1 97 89 SER A C 1
ATOM 704 O O . SER A 1 89 ? -12.125 13.164 3.9 1 97 89 SER A O 1
ATOM 706 N N . SER A 1 90 ? -10.297 14.445 3.631 1 96.81 90 SER A N 1
ATOM 707 C CA . SER A 1 90 ? -10.93 15.5 2.85 1 96.81 90 SER A CA 1
ATOM 708 C C . SER A 1 90 ? -9.977 16.062 1.809 1 96.81 90 SER A C 1
ATOM 710 O O . SER A 1 90 ? -8.758 15.992 1.969 1 96.81 90 SER A O 1
ATOM 712 N N . PRO A 1 91 ? -10.602 16.641 0.761 1 97.38 91 PRO A N 1
ATOM 713 C CA . PRO A 1 91 ? -9.719 17.344 -0.177 1 97.38 91 PRO A CA 1
ATOM 714 C C . PRO A 1 91 ? -8.914 18.453 0.488 1 97.38 91 PRO A C 1
ATOM 716 O O . PRO A 1 91 ? -9.43 19.156 1.364 1 97.38 91 PRO A O 1
ATOM 719 N N . CYS A 1 92 ? -7.652 18.578 0.081 1 97.88 92 CYS A N 1
ATOM 720 C CA . CYS A 1 92 ? -6.812 19.625 0.659 1 97.88 92 CYS A CA 1
ATOM 721 C C . CYS A 1 92 ? -5.863 20.203 -0.384 1 97.88 92 CYS A C 1
ATOM 723 O O . CYS A 1 92 ? -5.684 19.625 -1.455 1 97.88 92 CYS A O 1
ATOM 725 N N . PHE A 1 93 ? -5.23 21.297 -0.107 1 98.38 93 PHE A N 1
ATOM 726 C CA . PHE A 1 93 ? -4.418 22.016 -1.075 1 98.38 93 PHE A CA 1
ATOM 727 C C . PHE A 1 93 ? -3.076 21.328 -1.281 1 98.38 93 PHE A C 1
ATOM 729 O O . PHE A 1 93 ? -2.502 21.375 -2.371 1 98.38 93 PHE A O 1
ATOM 736 N N . THR A 1 94 ? -2.535 20.641 -0.248 1 98.62 94 THR A N 1
ATOM 737 C CA . THR A 1 94 ? -1.213 20.016 -0.322 1 98.62 94 THR A CA 1
ATOM 738 C C . THR A 1 94 ? -1.159 18.984 -1.443 1 98.62 94 THR A C 1
ATOM 740 O O . THR A 1 94 ? -0.164 18.906 -2.166 1 98.62 94 THR A O 1
ATOM 743 N N . PHE A 1 95 ? -2.314 18.234 -1.622 1 98.62 95 PHE A N 1
ATOM 744 C CA . PHE A 1 95 ? -2.242 17.094 -2.508 1 98.62 95 PHE A CA 1
ATOM 745 C C . PHE A 1 95 ? -3.299 17.172 -3.602 1 98.62 95 PHE A C 1
ATOM 747 O O . PHE A 1 95 ? -3.25 16.422 -4.582 1 98.62 95 PHE A O 1
ATOM 754 N N . ASN A 1 96 ? -4.227 18.047 -3.504 1 98.38 96 ASN A N 1
ATOM 755 C CA . ASN A 1 96 ? -5.371 18.109 -4.406 1 98.38 96 ASN A CA 1
ATOM 756 C C . ASN A 1 96 ? -6.039 16.75 -4.551 1 98.38 96 ASN A C 1
ATOM 758 O O . ASN A 1 96 ? -6.367 16.328 -5.66 1 98.38 96 ASN A O 1
ATOM 762 N N . ASN A 1 97 ? -6.125 16.109 -3.467 1 98.06 97 ASN A N 1
ATOM 763 C CA . ASN A 1 97 ? -6.742 14.797 -3.414 1 98.06 97 ASN A CA 1
ATOM 764 C C . ASN A 1 97 ? -8.266 14.891 -3.316 1 98.06 97 ASN A C 1
ATOM 766 O O . ASN A 1 97 ? -8.797 15.93 -2.934 1 98.06 97 ASN A O 1
ATOM 770 N N . CYS A 1 98 ? -8.953 13.836 -3.74 1 96.94 98 CYS A N 1
ATOM 771 C CA . CYS A 1 98 ? -10.328 13.609 -3.305 1 96.94 98 CYS A CA 1
ATOM 772 C C . CYS A 1 98 ? -10.359 12.953 -1.931 1 96.94 98 CYS A C 1
ATOM 774 O O . CYS A 1 98 ? -9.312 12.727 -1.32 1 96.94 98 CYS A O 1
ATOM 776 N N . CYS A 1 99 ? -11.586 12.75 -1.409 1 96.5 99 CYS A N 1
ATOM 777 C CA . CYS A 1 99 ? -11.703 11.953 -0.193 1 96.5 99 CYS A CA 1
ATOM 778 C C . CYS A 1 99 ? -11.203 10.531 -0.418 1 96.5 99 CYS A C 1
ATOM 780 O O . CYS A 1 99 ? -11.602 9.875 -1.379 1 96.5 99 CYS A O 1
ATOM 782 N N . LEU A 1 100 ? -10.297 10.094 0.422 1 95.94 100 LEU A N 1
ATOM 783 C CA . LEU A 1 100 ? -9.688 8.781 0.233 1 95.94 100 LEU A CA 1
ATOM 784 C C . LEU A 1 100 ? -10.68 7.668 0.552 1 95.94 100 LEU A C 1
ATOM 786 O O . LEU A 1 100 ? -10.594 6.574 -0.012 1 95.94 100 LEU A O 1
ATOM 790 N N . SER A 1 101 ? -11.531 7.926 1.522 1 91.62 101 SER A N 1
ATOM 791 C CA . SER A 1 101 ? -12.578 6.969 1.878 1 91.62 101 SER A CA 1
ATOM 792 C C . SER A 1 101 ? -13.922 7.383 1.293 1 91.62 101 SER A C 1
ATOM 794 O O . SER A 1 101 ? -14.117 8.539 0.923 1 91.62 101 SER A O 1
ATOM 796 N N . GLU A 1 102 ? -14.805 6.461 1.17 1 85.81 102 GLU A N 1
ATOM 797 C CA . GLU A 1 102 ? -16.125 6.773 0.639 1 85.81 102 GLU A CA 1
ATOM 798 C C . GLU A 1 102 ? -16.844 7.805 1.505 1 85.81 102 GLU A C 1
ATOM 800 O O . GLU A 1 102 ? -17.594 8.641 0.995 1 85.81 102 GLU A O 1
ATOM 805 N N . THR A 1 103 ? -16.594 7.656 2.797 1 83.38 103 THR A N 1
ATOM 806 C CA . THR A 1 103 ? -17.109 8.641 3.74 1 83.38 103 THR A CA 1
ATOM 807 C C . THR A 1 103 ? -15.969 9.461 4.344 1 83.38 103 THR A C 1
ATOM 809 O O . THR A 1 103 ? -14.859 8.961 4.512 1 83.38 103 THR A O 1
ATOM 812 N N . ASP A 1 104 ? -16.25 10.695 4.625 1 81.56 104 ASP A N 1
ATOM 813 C CA . ASP A 1 104 ? -15.234 11.57 5.195 1 81.56 104 ASP A CA 1
ATOM 814 C C . ASP A 1 104 ? -14.656 10.977 6.48 1 81.56 104 ASP A C 1
ATOM 816 O O . ASP A 1 104 ? -13.438 10.984 6.684 1 81.56 104 ASP A O 1
ATOM 820 N N . ASP A 1 105 ? -15.562 10.492 7.348 1 87.19 105 ASP A N 1
ATOM 821 C CA . ASP A 1 105 ? -15.148 9.789 8.555 1 87.19 105 ASP A CA 1
ATOM 822 C C . ASP A 1 105 ? -15.125 8.281 8.328 1 87.19 105 ASP A C 1
ATOM 824 O O . ASP A 1 105 ? -16.016 7.734 7.668 1 87.19 105 ASP A O 1
ATOM 828 N N . PHE A 1 106 ? -14.016 7.68 8.805 1 86.56 106 PHE A N 1
ATOM 829 C CA . PHE A 1 106 ? -13.953 6.234 8.641 1 86.56 106 PHE A CA 1
ATOM 830 C C . PHE A 1 106 ? -13.398 5.57 9.898 1 86.56 106 PHE A C 1
ATOM 832 O O . PHE A 1 106 ? -12.766 6.227 10.727 1 86.56 106 PHE A O 1
ATOM 839 N N . GLU A 1 107 ? -13.766 4.27 10.023 1 85.06 107 GLU A N 1
ATOM 840 C CA . GLU A 1 107 ? -13.172 3.371 11.008 1 85.06 107 GLU A CA 1
ATOM 841 C C . GLU A 1 107 ? -12.336 2.287 10.336 1 85.06 107 GLU A C 1
ATOM 843 O O . GLU A 1 107 ? -12.742 1.743 9.297 1 85.06 107 GLU A O 1
ATOM 848 N N . SER A 1 108 ? -11.102 2.236 10.805 1 79.69 108 SER A N 1
ATOM 849 C CA . SER A 1 108 ? -10.234 1.209 10.234 1 79.69 108 SER A CA 1
ATOM 850 C C . SER A 1 108 ? -10.633 -0.182 10.719 1 79.69 108 SER A C 1
ATOM 852 O O . SER A 1 108 ? -11.117 -0.341 11.844 1 79.69 108 SER A O 1
ATOM 854 N N . TRP A 1 109 ? -10.555 -1.006 9.844 1 69.06 109 TRP A N 1
ATOM 855 C CA . TRP A 1 109 ? -10.781 -2.4 10.211 1 69.06 109 TRP A CA 1
ATOM 856 C C . TRP A 1 109 ? -9.492 -3.055 10.688 1 69.06 109 TRP A C 1
ATOM 858 O O . TRP A 1 109 ? -8.43 -2.428 10.672 1 69.06 109 TRP A O 1
ATOM 868 N N . SER A 1 110 ? -9.625 -4.301 11.148 1 56.44 110 SER A N 1
ATOM 869 C CA . SER A 1 110 ? -8.625 -5.102 11.852 1 56.44 110 SER A CA 1
ATOM 870 C C . SER A 1 110 ? -7.324 -5.184 11.062 1 56.44 110 SER A C 1
ATOM 872 O O . SER A 1 110 ? -6.461 -6.012 11.367 1 56.44 110 SER A O 1
ATOM 874 N N . TRP A 1 111 ? -7.223 -4.449 10.008 1 55.09 111 TRP A N 1
ATOM 875 C CA . TRP A 1 111 ? -5.926 -4.664 9.375 1 55.09 111 TRP A CA 1
ATOM 876 C C . TRP A 1 111 ? -4.895 -3.672 9.891 1 55.09 111 TRP A C 1
ATOM 878 O O . TRP A 1 111 ? -5.23 -2.531 10.219 1 55.09 111 TRP A O 1
ATOM 888 N N . ARG A 1 112 ? -3.928 -4.266 10.641 1 48.41 112 ARG A N 1
ATOM 889 C CA . ARG A 1 112 ? -2.865 -3.352 11.055 1 48.41 112 ARG A CA 1
ATOM 890 C C . ARG A 1 112 ? -1.746 -3.314 10.016 1 48.41 112 ARG A C 1
ATOM 892 O O . ARG A 1 112 ? -1.265 -4.359 9.578 1 48.41 112 ARG A O 1
ATOM 899 N N . CYS A 1 113 ? -1.807 -2.611 8.953 1 48.69 113 CYS A N 1
ATOM 900 C CA . CYS A 1 113 ? -0.601 -2.428 8.156 1 48.69 113 CYS A CA 1
ATOM 901 C C . CYS A 1 113 ? 0.385 -1.503 8.859 1 48.69 113 CYS A C 1
ATOM 903 O O . CYS A 1 113 ? 0.067 -0.347 9.141 1 48.69 113 CYS A O 1
ATOM 905 N N . GLY A 1 114 ? 0.982 -2.066 9.93 1 45.28 114 GLY A N 1
ATOM 906 C CA . GLY A 1 114 ? 1.937 -1.234 10.648 1 45.28 114 GLY A CA 1
ATOM 907 C C . GLY A 1 114 ? 3.01 -0.65 9.75 1 45.28 114 GLY A C 1
ATOM 908 O O . GLY A 1 114 ? 3.438 -1.291 8.789 1 45.28 114 GLY A O 1
ATOM 909 N N . LEU A 1 115 ? 3.031 0.624 9.523 1 46.12 115 LEU A N 1
ATOM 910 C CA . LEU A 1 115 ? 4.066 1.542 9.062 1 46.12 115 LEU A CA 1
ATOM 911 C C . LEU A 1 115 ? 5.434 1.134 9.594 1 46.12 115 LEU A C 1
ATOM 913 O O . LEU A 1 115 ? 5.641 1.077 10.805 1 46.12 115 LEU A O 1
ATOM 917 N N . LEU A 1 116 ? 6.098 0.024 9.094 1 44.47 116 LEU A N 1
ATOM 918 C CA . LEU A 1 116 ? 7.387 -0.414 9.617 1 44.47 116 LEU A CA 1
ATOM 919 C C . LEU A 1 116 ? 8.375 0.745 9.656 1 44.47 116 LEU A C 1
ATOM 921 O O . LEU A 1 116 ? 8.82 1.23 8.609 1 44.47 116 LEU A O 1
ATOM 925 N N . ALA A 1 117 ? 8.141 1.86 10.383 1 41.91 117 ALA A N 1
ATOM 926 C CA . ALA A 1 117 ? 9.281 2.713 10.727 1 41.91 117 ALA A CA 1
ATOM 927 C C . ALA A 1 117 ? 10.438 1.887 11.266 1 41.91 117 ALA A C 1
ATOM 929 O O . ALA A 1 117 ? 10.25 1.038 12.141 1 41.91 117 ALA A O 1
ATOM 930 N N . GLU A 1 118 ? 11.281 1.262 10.438 1 42.06 118 GLU A N 1
ATOM 931 C CA . GLU A 1 118 ? 12.484 0.818 11.133 1 42.06 118 GLU A CA 1
ATOM 932 C C . GLU A 1 118 ? 12.93 1.846 12.172 1 42.06 118 GLU A C 1
ATOM 934 O O . GLU A 1 118 ? 13.234 2.99 11.828 1 42.06 118 GLU A O 1
ATOM 939 N N . THR A 1 119 ? 12.234 2.045 13.25 1 34.38 119 THR A N 1
ATOM 940 C CA . THR A 1 119 ? 12.938 2.738 14.32 1 34.38 119 THR A CA 1
ATOM 941 C C . THR A 1 119 ? 14.32 2.133 14.547 1 34.38 119 THR A C 1
ATOM 943 O O . THR A 1 119 ? 14.438 0.959 14.906 1 34.38 119 THR A O 1
ATOM 946 N N . ARG A 1 120 ? 15.297 2.412 13.742 1 31.09 120 ARG A N 1
ATOM 947 C CA . ARG A 1 120 ? 16.609 2.152 14.328 1 31.09 120 ARG A CA 1
ATOM 948 C C . ARG A 1 120 ? 16.656 2.588 15.789 1 31.09 120 ARG A C 1
ATOM 950 O O . ARG A 1 120 ? 16.438 3.762 16.094 1 31.09 120 ARG A O 1
ATOM 957 N N . ILE A 1 121 ? 15.898 1.826 16.641 1 25.14 121 ILE A N 1
ATOM 958 C CA . ILE A 1 121 ? 16.516 2.021 17.938 1 25.14 121 ILE A CA 1
ATOM 959 C C . ILE A 1 121 ? 18 1.644 17.875 1 25.14 121 ILE A C 1
ATOM 961 O O . ILE A 1 121 ? 18.344 0.581 17.359 1 25.14 121 ILE A O 1
ATOM 965 N N . SER B 1 1 ? -15.555 -19.531 5.605 1 37.16 1 SER B N 1
ATOM 966 C CA . SER B 1 1 ? -14.305 -19.406 4.859 1 37.16 1 SER B CA 1
ATOM 967 C C . SER B 1 1 ? -14.133 -18 4.305 1 37.16 1 SER B C 1
ATOM 969 O O . SER B 1 1 ? -14.609 -17.688 3.207 1 37.16 1 SER B O 1
ATOM 971 N N . THR B 1 2 ? -14.375 -16.859 4.953 1 49.94 2 THR B N 1
ATOM 972 C CA . THR B 1 2 ? -14.781 -15.555 4.441 1 49.94 2 THR B CA 1
ATOM 973 C C . THR B 1 2 ? -13.68 -14.953 3.564 1 49.94 2 THR B C 1
ATOM 975 O O . THR B 1 2 ? -12.5 -15.047 3.889 1 49.94 2 THR B O 1
ATOM 978 N N . ASP B 1 3 ? -13.945 -15.055 2.197 1 66.19 3 ASP B N 1
ATOM 979 C CA . ASP B 1 3 ? -13.273 -14.57 0.997 1 66.19 3 ASP B CA 1
ATOM 980 C C . ASP B 1 3 ? -12.898 -13.094 1.133 1 66.19 3 ASP B C 1
ATOM 982 O O . ASP B 1 3 ? -13.469 -12.242 0.449 1 66.19 3 ASP B O 1
ATOM 986 N N . SER B 1 4 ? -12.422 -12.773 2.246 1 75.69 4 SER B N 1
ATOM 987 C CA . SER B 1 4 ? -12.039 -11.367 2.371 1 75.69 4 SER B CA 1
ATOM 988 C C . SER B 1 4 ? -10.711 -11.086 1.689 1 75.69 4 SER B C 1
ATOM 990 O O . SER B 1 4 ? -9.781 -11.898 1.764 1 75.69 4 SER B O 1
ATOM 992 N N . PRO B 1 5 ? -10.703 -10.023 0.948 1 82.94 5 PRO B N 1
ATOM 993 C CA . PRO B 1 5 ? -9.453 -9.648 0.293 1 82.94 5 PRO B CA 1
ATOM 994 C C . PRO B 1 5 ? -8.305 -9.453 1.282 1 82.94 5 PRO B C 1
ATOM 996 O O . PRO B 1 5 ? -8.539 -9.289 2.48 1 82.94 5 PRO B O 1
ATOM 999 N N . ALA B 1 6 ? -7.117 -9.711 0.804 1 86.62 6 ALA B N 1
ATOM 1000 C CA . ALA B 1 6 ? -5.906 -9.492 1.593 1 86.62 6 ALA B CA 1
ATOM 1001 C C . ALA B 1 6 ? -4.926 -8.578 0.862 1 86.62 6 ALA B C 1
ATOM 1003 O O . ALA B 1 6 ? -5.035 -8.391 -0.352 1 86.62 6 ALA B O 1
ATOM 1004 N N . LEU B 1 7 ? -4.031 -7.957 1.679 1 88.31 7 LEU B N 1
ATOM 1005 C CA . LEU B 1 7 ? -3.02 -7.055 1.145 1 88.31 7 LEU B CA 1
ATOM 1006 C C . LEU B 1 7 ? -1.633 -7.426 1.657 1 88.31 7 LEU B C 1
ATOM 1008 O O . LEU B 1 7 ? -1.458 -7.695 2.848 1 88.31 7 LEU B O 1
ATOM 1012 N N . ILE B 1 8 ? -0.722 -7.543 0.702 1 87.38 8 ILE B N 1
ATOM 1013 C CA . ILE B 1 8 ? 0.689 -7.691 1.044 1 87.38 8 ILE B CA 1
ATOM 1014 C C . ILE B 1 8 ? 1.451 -6.43 0.645 1 87.38 8 ILE B C 1
ATOM 1016 O O . ILE B 1 8 ? 1.359 -5.977 -0.5 1 87.38 8 ILE B O 1
ATOM 1020 N N . VAL B 1 9 ? 2.039 -5.84 1.558 1 87.75 9 VAL B N 1
ATOM 1021 C CA . VAL B 1 9 ? 2.934 -4.719 1.284 1 87.75 9 VAL B CA 1
ATOM 1022 C C . VAL B 1 9 ? 4.336 -5.039 1.801 1 87.75 9 VAL B C 1
ATOM 1024 O O . VAL B 1 9 ? 4.5 -5.449 2.953 1 87.75 9 VAL B O 1
ATOM 1027 N N . ILE B 1 10 ? 5.309 -4.875 0.946 1 86.56 10 ILE B N 1
ATOM 1028 C CA . ILE B 1 10 ? 6.688 -5.227 1.261 1 86.56 10 ILE B CA 1
ATOM 1029 C C . ILE B 1 10 ? 7.586 -4.004 1.075 1 86.56 10 ILE B C 1
ATOM 1031 O O . ILE B 1 10 ? 7.441 -3.262 0.1 1 86.56 10 ILE B O 1
ATOM 1035 N N . LYS B 1 11 ? 8.398 -3.736 2.002 1 84.44 11 LYS B N 1
ATOM 1036 C CA . LYS B 1 11 ? 9.555 -2.85 1.861 1 84.44 11 LYS B CA 1
ATOM 1037 C C . LYS B 1 11 ? 10.852 -3.641 1.834 1 84.44 11 LYS B C 1
ATOM 1039 O O . LYS B 1 11 ? 11.18 -4.344 2.793 1 84.44 11 LYS B O 1
ATOM 1044 N N . ASP B 1 12 ? 11.516 -3.5 0.728 1 85.12 12 ASP B N 1
ATOM 1045 C CA . ASP B 1 12 ? 12.727 -4.312 0.646 1 85.12 12 ASP B CA 1
ATOM 1046 C C . ASP B 1 12 ? 13.93 -3.562 1.21 1 85.12 12 ASP B C 1
ATOM 1048 O O . ASP B 1 12 ? 13.781 -2.465 1.75 1 85.12 12 ASP B O 1
ATOM 1052 N N . ALA B 1 13 ? 15.07 -4.184 1.186 1 82.88 13 ALA B N 1
ATOM 1053 C CA . ALA B 1 13 ? 16.297 -3.664 1.789 1 82.88 13 ALA B CA 1
ATOM 1054 C C . ALA B 1 13 ? 16.766 -2.391 1.084 1 82.88 13 ALA B C 1
ATOM 1056 O O . ALA B 1 13 ? 17.578 -1.644 1.618 1 82.88 13 ALA B O 1
ATOM 1057 N N . LEU B 1 14 ? 16.297 -2.162 -0.161 1 83.75 14 LEU B N 1
ATOM 1058 C CA . LEU B 1 14 ? 16.641 -0.964 -0.915 1 83.75 14 LEU B CA 1
ATOM 1059 C C . LEU B 1 14 ? 15.594 0.122 -0.736 1 83.75 14 LEU B C 1
ATOM 1061 O O . LEU B 1 14 ? 15.555 1.087 -1.504 1 83.75 14 LEU B O 1
ATOM 1065 N N . ASP B 1 15 ? 14.664 -0.065 0.179 1 80.75 15 ASP B N 1
ATOM 1066 C CA . ASP B 1 15 ? 13.633 0.888 0.571 1 80.75 15 ASP B CA 1
ATOM 1067 C C . ASP B 1 15 ? 12.562 1.016 -0.514 1 80.75 15 ASP B C 1
ATOM 1069 O O . ASP B 1 15 ? 11.891 2.047 -0.615 1 80.75 15 ASP B O 1
ATOM 1073 N N . GLU B 1 16 ? 12.5 0.003 -1.411 1 88.62 16 GLU B N 1
ATOM 1074 C CA . GLU B 1 16 ? 11.398 -0.022 -2.371 1 88.62 16 GLU B CA 1
ATOM 1075 C C . GLU B 1 16 ? 10.156 -0.672 -1.771 1 88.62 16 GLU B C 1
ATOM 1077 O O . GLU B 1 16 ? 10.266 -1.646 -1.021 1 88.62 16 GLU B O 1
ATOM 1082 N N . VAL B 1 17 ? 9.016 -0.063 -2.072 1 89.69 17 VAL B N 1
ATOM 1083 C CA . VAL B 1 17 ? 7.766 -0.556 -1.512 1 89.69 17 VAL B CA 1
ATOM 1084 C C . VAL B 1 17 ? 6.875 -1.093 -2.631 1 89.69 17 VAL B C 1
ATOM 1086 O O . VAL B 1 17 ? 6.578 -0.379 -3.592 1 89.69 17 VAL B O 1
ATOM 1089 N N . PHE B 1 18 ? 6.543 -2.314 -2.557 1 91.5 18 PHE B N 1
ATOM 1090 C CA . PHE B 1 18 ? 5.695 -2.984 -3.539 1 91.5 18 PHE B CA 1
ATOM 1091 C C . PHE B 1 18 ? 4.879 -4.09 -2.883 1 91.5 18 PHE B C 1
ATOM 1093 O O . PHE B 1 18 ? 4.926 -4.266 -1.664 1 91.5 18 PHE B O 1
ATOM 1100 N N . GLY B 1 19 ? 3.99 -4.73 -3.701 1 92.69 19 GLY B N 1
ATOM 1101 C CA . GLY B 1 19 ? 3.18 -5.777 -3.1 1 92.69 19 GLY B CA 1
ATOM 1102 C C . GLY B 1 19 ? 2.078 -6.281 -4.016 1 92.69 19 GLY B C 1
ATOM 1103 O O . GLY B 1 19 ? 2.25 -6.328 -5.234 1 92.69 19 GLY B O 1
ATOM 1104 N N . ALA B 1 20 ? 1.074 -6.77 -3.35 1 93.81 20 ALA B N 1
ATOM 1105 C CA . ALA B 1 20 ? -0.04 -7.379 -4.07 1 93.81 20 ALA B CA 1
ATOM 1106 C C . ALA B 1 20 ? -1.354 -7.18 -3.316 1 93.81 20 ALA B C 1
ATOM 1108 O O . ALA B 1 20 ? -1.392 -7.273 -2.088 1 93.81 20 ALA B O 1
ATOM 1109 N N . PHE B 1 21 ? -2.389 -6.844 -4.008 1 92.25 21 PHE B N 1
ATOM 1110 C CA . PHE B 1 21 ? -3.762 -6.98 -3.539 1 92.25 21 PHE B CA 1
ATOM 1111 C C . PHE B 1 21 ? -4.332 -8.336 -3.928 1 92.25 21 PHE B C 1
ATOM 1113 O O . PHE B 1 21 ? -4.336 -8.703 -5.105 1 92.25 21 PHE B O 1
ATOM 1120 N N . LEU B 1 22 ? -4.812 -9.062 -2.957 1 93.12 22 LEU B N 1
ATOM 1121 C CA . LEU B 1 22 ? -5.273 -10.43 -3.174 1 93.12 22 LEU B CA 1
ATOM 1122 C C . LEU B 1 22 ? -6.785 -10.523 -3.012 1 93.12 22 LEU B C 1
ATOM 1124 O O . LEU B 1 22 ? -7.336 -10.062 -2.01 1 93.12 22 LEU B O 1
ATOM 1128 N N . SER B 1 23 ? -7.41 -11.156 -3.959 1 92.19 23 SER B N 1
ATOM 1129 C CA . SER B 1 23 ? -8.859 -11.328 -3.91 1 92.19 23 SER B CA 1
ATOM 1130 C C . SER B 1 23 ? -9.266 -12.242 -2.758 1 92.19 23 SER B C 1
ATOM 1132 O O . SER B 1 23 ? -10.414 -12.195 -2.299 1 92.19 23 SER B O 1
ATOM 1134 N N . HIS B 1 24 ? -8.383 -13.125 -2.268 1 90.88 24 HIS B N 1
ATOM 1135 C CA . HIS B 1 24 ? -8.578 -14.07 -1.175 1 90.88 24 HIS B CA 1
ATOM 1136 C C . HIS B 1 24 ? -7.367 -14.102 -0.251 1 90.88 24 HIS B C 1
ATOM 1138 O O . HIS B 1 24 ? -6.25 -13.781 -0.672 1 90.88 24 HIS B O 1
ATOM 1144 N N . PRO B 1 25 ? -7.527 -14.461 1.002 1 88.12 25 PRO B N 1
ATOM 1145 C CA . PRO B 1 25 ? -6.375 -14.57 1.9 1 88.12 25 PRO B CA 1
ATOM 1146 C C . PRO B 1 25 ? -5.406 -15.68 1.483 1 88.12 25 PRO B C 1
ATOM 1148 O O . PRO B 1 25 ? -5.809 -16.641 0.83 1 88.12 25 PRO B O 1
ATOM 1151 N N . LEU B 1 26 ? -4.137 -15.484 1.889 1 88.94 26 LEU B N 1
ATOM 1152 C CA . LEU B 1 26 ? -3.115 -16.484 1.624 1 88.94 26 LEU B CA 1
ATOM 1153 C C . LEU B 1 26 ? -3.434 -17.797 2.354 1 88.94 26 LEU B C 1
ATOM 1155 O O . LEU B 1 26 ? -3.752 -17.781 3.545 1 88.94 26 LEU B O 1
ATOM 1159 N N . ARG B 1 27 ? -3.404 -18.828 1.685 1 90.88 27 ARG B N 1
ATOM 1160 C CA . ARG B 1 27 ? -3.607 -20.156 2.271 1 90.88 27 ARG B CA 1
ATOM 1161 C C . ARG B 1 27 ? -2.91 -21.234 1.448 1 90.88 27 ARG B C 1
ATOM 1163 O O . ARG B 1 27 ? -2.727 -21.078 0.24 1 90.88 27 ARG B O 1
ATOM 1170 N N . PRO B 1 28 ? -2.486 -22.328 2.123 1 95.19 28 PRO B N 1
ATOM 1171 C CA . PRO B 1 28 ? -1.992 -23.469 1.327 1 95.19 28 PRO B CA 1
ATOM 1172 C C . PRO B 1 28 ? -3.012 -23.953 0.302 1 95.19 28 PRO B C 1
ATOM 1174 O O . PRO B 1 28 ? -4.215 -23.953 0.576 1 95.19 28 PRO B O 1
ATOM 1177 N N . SER B 1 29 ? -2.535 -24.297 -0.89 1 97 29 SER B N 1
ATOM 1178 C CA . SER B 1 29 ? -3.428 -24.734 -1.954 1 97 29 SER B CA 1
ATOM 1179 C C . SER B 1 29 ? -2.701 -25.641 -2.941 1 97 29 SER B C 1
ATOM 1181 O O . SER B 1 29 ? -1.497 -25.5 -3.156 1 97 29 SER B O 1
ATOM 1183 N N . GLU B 1 30 ? -3.467 -26.562 -3.49 1 96.31 30 GLU B N 1
ATOM 1184 C CA . GLU B 1 30 ? -2.902 -27.438 -4.512 1 96.31 30 GLU B CA 1
ATOM 1185 C C . GLU B 1 30 ? -2.828 -26.734 -5.863 1 96.31 30 GLU B C 1
ATOM 1187 O O . GLU B 1 30 ? -1.904 -26.984 -6.645 1 96.31 30 GLU B O 1
ATOM 1192 N N . THR B 1 31 ? -3.84 -25.922 -6.133 1 97.25 31 THR B N 1
ATOM 1193 C CA . THR B 1 31 ? -3.922 -25.188 -7.395 1 97.25 31 THR B CA 1
ATOM 1194 C C . THR B 1 31 ? -4.016 -23.688 -7.145 1 97.25 31 THR B C 1
ATOM 1196 O O . THR B 1 31 ? -4.25 -23.25 -6.016 1 97.25 31 THR B O 1
ATOM 1199 N N . PHE B 1 32 ? -3.814 -23.016 -8.25 1 97.81 32 PHE B N 1
ATOM 1200 C CA . PHE B 1 32 ? -4.027 -21.578 -8.156 1 97.81 32 PHE B CA 1
ATOM 1201 C C . PHE B 1 32 ? -5.484 -21.266 -7.852 1 97.81 32 PHE B C 1
ATOM 1203 O O . PHE B 1 32 ? -6.387 -21.953 -8.344 1 97.81 32 PHE B O 1
ATOM 1210 N N . TYR B 1 33 ? -5.68 -20.25 -7.062 1 97.69 33 TYR B N 1
ATOM 1211 C CA . TYR B 1 33 ? -7.016 -19.797 -6.707 1 97.69 33 TYR B CA 1
ATOM 1212 C C . TYR B 1 33 ? -7.094 -18.266 -6.727 1 97.69 33 TYR B C 1
ATOM 1214 O O . TYR B 1 33 ? -6.109 -17.594 -7.035 1 97.69 33 TYR B O 1
ATOM 1222 N N . GLY B 1 34 ? -8.312 -17.734 -6.441 1 96.88 34 GLY B N 1
ATOM 1223 C CA . GLY B 1 34 ? -8.523 -16.297 -6.516 1 96.88 34 GLY B CA 1
ATOM 1224 C C . GLY B 1 34 ? -9.258 -15.875 -7.77 1 96.88 34 GLY B C 1
ATOM 1225 O O . GLY B 1 34 ? -9.773 -16.719 -8.516 1 96.88 34 GLY B O 1
ATOM 1226 N N . THR B 1 35 ? -9.359 -14.508 -7.895 1 97.19 35 THR B N 1
ATOM 1227 C CA . THR B 1 35 ? -10.047 -13.945 -9.055 1 97.19 35 THR B CA 1
ATOM 1228 C C . THR B 1 35 ? -9.203 -12.844 -9.703 1 97.19 35 THR B C 1
ATOM 1230 O O . THR B 1 35 ? -8.164 -12.461 -9.164 1 97.19 35 THR B O 1
ATOM 1233 N N . GLY B 1 36 ? -9.703 -12.32 -10.82 1 97.38 36 GLY B N 1
ATOM 1234 C CA . GLY B 1 36 ? -9.039 -11.266 -11.578 1 97.38 36 GLY B CA 1
ATOM 1235 C C . GLY B 1 36 ? -8.977 -9.945 -10.828 1 97.38 36 GLY B C 1
ATOM 1236 O O . GLY B 1 36 ? -8.391 -8.977 -11.312 1 97.38 36 GLY B O 1
ATOM 1237 N N . GLU B 1 37 ? -9.531 -9.906 -9.602 1 94.94 37 GLU B N 1
ATOM 1238 C CA . GLU B 1 37 ? -9.398 -8.719 -8.758 1 94.94 37 GLU B CA 1
ATOM 1239 C C . GLU B 1 37 ? -7.992 -8.609 -8.188 1 94.94 37 GLU B C 1
ATOM 1241 O O . GLU B 1 37 ? -7.594 -7.539 -7.719 1 94.94 37 GLU B O 1
ATOM 1246 N N . THR B 1 38 ? -7.297 -9.711 -8.203 1 96.75 38 THR B N 1
ATOM 1247 C CA . THR B 1 38 ? -5.922 -9.719 -7.719 1 96.75 38 THR B CA 1
ATOM 1248 C C . THR B 1 38 ? -5.016 -8.898 -8.633 1 96.75 38 THR B C 1
ATOM 1250 O O . THR B 1 38 ? -5.125 -8.984 -9.859 1 96.75 38 THR B O 1
ATOM 1253 N N . PHE B 1 39 ? -4.117 -8.055 -8.055 1 97.81 39 PHE B N 1
ATOM 1254 C CA . PHE B 1 39 ? -3.164 -7.305 -8.859 1 97.81 39 PHE B CA 1
ATOM 1255 C C . PHE B 1 39 ? -1.872 -7.066 -8.086 1 97.81 39 PHE B C 1
ATOM 1257 O O . PHE B 1 39 ? -1.854 -7.148 -6.855 1 97.81 39 PHE B O 1
ATOM 1264 N N . LEU B 1 40 ? -0.803 -6.863 -8.812 1 98.06 40 LEU B N 1
ATOM 1265 C CA . LEU B 1 40 ? 0.475 -6.441 -8.242 1 98.06 40 LEU B CA 1
ATOM 1266 C C . LEU B 1 40 ? 0.639 -4.93 -8.336 1 98.06 40 LEU B C 1
ATOM 1268 O O . LEU B 1 40 ? 0.008 -4.281 -9.18 1 98.06 40 LEU B O 1
ATOM 1272 N N . PHE B 1 41 ? 1.487 -4.352 -7.418 1 96.75 41 PHE B N 1
ATOM 1273 C CA . PHE B 1 41 ? 1.684 -2.91 -7.496 1 96.75 41 PHE B CA 1
ATOM 1274 C C . PHE B 1 41 ? 3.053 -2.52 -6.953 1 96.75 41 PHE B C 1
ATOM 1276 O O . PHE B 1 41 ? 3.668 -3.279 -6.199 1 96.75 41 PHE B O 1
ATOM 1283 N N . MET B 1 42 ? 3.527 -1.434 -7.445 1 95.94 42 MET B N 1
ATOM 1284 C CA . MET B 1 42 ? 4.629 -0.662 -6.879 1 95.94 42 MET B CA 1
ATOM 1285 C C . MET B 1 42 ? 4.125 0.638 -6.266 1 95.94 42 MET B C 1
ATOM 1287 O O . MET B 1 42 ? 3.264 1.309 -6.836 1 95.94 42 MET B O 1
ATOM 1291 N N . LEU B 1 43 ? 4.586 0.994 -5.059 1 93.25 43 LEU B N 1
ATOM 1292 C CA . LEU B 1 43 ? 4.129 2.209 -4.391 1 93.25 43 LEU B CA 1
ATOM 1293 C C . LEU B 1 43 ? 5.238 3.256 -4.352 1 93.25 43 LEU B C 1
ATOM 1295 O O . LEU B 1 43 ? 4.965 4.457 -4.449 1 93.25 43 LEU B O 1
ATOM 1299 N N . HIS B 1 44 ? 6.438 2.787 -4.125 1 90.5 44 HIS B N 1
ATOM 1300 C CA . HIS B 1 44 ? 7.582 3.686 -4.016 1 90.5 44 HIS B CA 1
ATOM 1301 C C . HIS B 1 44 ? 8.875 2.973 -4.383 1 90.5 44 HIS B C 1
ATOM 1303 O O . HIS B 1 44 ? 9.148 1.872 -3.898 1 90.5 44 HIS B O 1
ATOM 1309 N N . PRO B 1 45 ? 9.805 3.516 -5.199 1 92.38 45 PRO B N 1
ATOM 1310 C CA . PRO B 1 45 ? 9.789 4.891 -5.703 1 92.38 45 PRO B CA 1
ATOM 1311 C C . PRO B 1 45 ? 8.828 5.078 -6.879 1 92.38 45 PRO B C 1
ATOM 1313 O O . PRO B 1 45 ? 8.547 6.215 -7.273 1 92.38 45 PRO B O 1
ATOM 1316 N N . ARG B 1 46 ? 8.414 4.082 -7.5 1 94.06 46 ARG B N 1
ATOM 1317 C CA . ARG B 1 46 ? 7.449 4.16 -8.594 1 94.06 46 ARG B CA 1
ATOM 1318 C C . ARG B 1 46 ? 6.055 3.754 -8.133 1 94.06 46 ARG B C 1
ATOM 1320 O O . ARG B 1 46 ? 5.906 2.824 -7.34 1 94.06 46 ARG B O 1
ATOM 1327 N N . PHE B 1 47 ? 5.055 4.504 -8.648 1 95.75 47 PHE B N 1
ATOM 1328 C CA . PHE B 1 47 ? 3.66 4.176 -8.367 1 95.75 47 PHE B CA 1
ATOM 1329 C C . PHE B 1 47 ? 2.994 3.568 -9.602 1 95.75 47 PHE B C 1
ATOM 1331 O O . PHE B 1 47 ? 2.604 4.289 -10.523 1 95.75 47 PHE B O 1
ATOM 1338 N N . LYS B 1 48 ? 2.902 2.273 -9.633 1 97.31 48 LYS B N 1
ATOM 1339 C CA . LYS B 1 48 ? 2.391 1.546 -10.789 1 97.31 48 LYS B CA 1
ATOM 1340 C C . LYS B 1 48 ? 1.529 0.362 -10.359 1 97.31 48 LYS B C 1
ATOM 1342 O O . LYS B 1 48 ? 1.823 -0.293 -9.359 1 97.31 48 LYS B O 1
ATOM 1347 N N . CYS B 1 49 ? 0.469 0.114 -11.07 1 98.19 49 CYS B N 1
ATOM 1348 C CA . CYS B 1 49 ? -0.411 -1.029 -10.859 1 98.19 49 CYS B CA 1
ATOM 1349 C C . CYS B 1 49 ? -0.344 -1.997 -12.031 1 98.19 49 CYS B C 1
ATOM 1351 O O . CYS B 1 49 ? -0.331 -1.574 -13.188 1 98.19 49 CYS B O 1
ATOM 1353 N N . PHE B 1 50 ? -0.223 -3.291 -11.789 1 98.5 50 PHE B N 1
ATOM 1354 C CA . PHE B 1 50 ? -0.248 -4.348 -12.797 1 98.5 50 PHE B CA 1
ATOM 1355 C C . PHE B 1 50 ? -1.461 -5.25 -12.602 1 98.5 50 PHE B C 1
ATOM 1357 O O . PHE B 1 50 ? -1.438 -6.16 -11.766 1 98.5 50 PHE B O 1
ATOM 1364 N N . ARG B 1 51 ? -2.455 -5.008 -13.406 1 98.25 51 ARG B N 1
ATOM 1365 C CA . ARG B 1 51 ? -3.713 -5.738 -13.281 1 98.25 51 ARG B CA 1
ATOM 1366 C C . ARG B 1 51 ? -3.695 -7.012 -14.125 1 98.25 51 ARG B C 1
ATOM 1368 O O . ARG B 1 51 ? -2.805 -7.199 -14.953 1 98.25 51 ARG B O 1
ATOM 1375 N N . TRP B 1 52 ? -4.6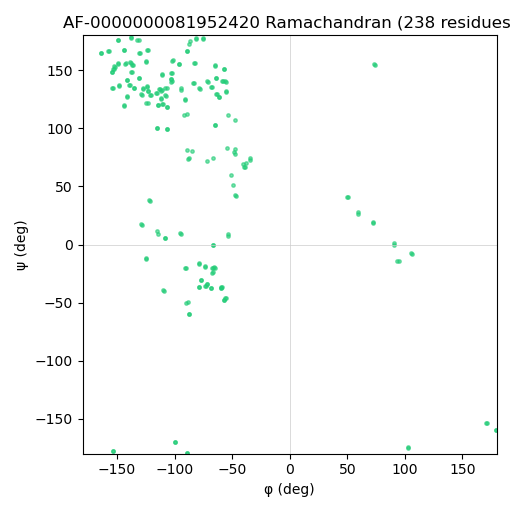48 -7.801 -13.82 1 98.44 52 TRP B N 1
ATOM 1376 C CA . TRP B 1 52 ? -4.836 -9.055 -14.547 1 98.44 52 TRP B CA 1
ATOM 1377 C C . TRP B 1 52 ? -4.965 -8.797 -16.047 1 98.44 52 TRP B C 1
ATOM 1379 O O . TRP B 1 52 ? -5.723 -7.922 -16.469 1 98.44 52 TRP B O 1
ATOM 1389 N N . THR B 1 53 ? -4.203 -9.594 -16.875 1 98.06 53 THR B N 1
ATOM 1390 C CA . THR B 1 53 ? -4.176 -9.383 -18.328 1 98.06 53 THR B CA 1
ATOM 1391 C C . THR B 1 53 ? -5.25 -10.219 -19.016 1 98.06 53 THR B C 1
ATOM 1393 O O . THR B 1 53 ? -5.594 -9.969 -20.172 1 98.06 53 THR B O 1
ATOM 1396 N N . GLY B 1 54 ? -5.703 -11.234 -18.328 1 98 54 GLY B N 1
ATOM 1397 C CA . GLY B 1 54 ? -6.641 -12.172 -18.922 1 98 54 GLY B CA 1
ATOM 1398 C C . GLY B 1 54 ? -5.961 -13.336 -19.609 1 98 54 GLY B C 1
ATOM 1399 O O . GLY B 1 54 ? -6.629 -14.242 -20.125 1 98 54 GLY B O 1
ATOM 1400 N N . GLU B 1 55 ? -4.668 -13.406 -19.594 1 97.75 55 GLU B N 1
ATOM 1401 C CA . GLU B 1 55 ? -3.912 -14.43 -20.312 1 97.75 55 GLU B CA 1
ATOM 1402 C C . GLU B 1 55 ? -4.035 -15.789 -19.625 1 97.75 55 GLU B C 1
ATOM 1404 O O . GLU B 1 55 ? -3.939 -16.828 -20.281 1 97.75 55 GLU B O 1
ATOM 1409 N N . ASN B 1 56 ? -4.09 -15.844 -18.328 1 98.12 56 ASN B N 1
ATOM 1410 C CA . ASN B 1 56 ? -4.281 -17.031 -17.516 1 98.12 56 ASN B CA 1
ATOM 1411 C C . ASN B 1 56 ? -4.918 -16.703 -16.172 1 98.12 56 ASN B C 1
ATOM 1413 O O . ASN B 1 56 ? -5.285 -15.547 -15.922 1 98.12 56 ASN B O 1
ATOM 1417 N N . SER B 1 57 ? -5.09 -17.672 -15.336 1 98.31 57 SER B N 1
ATOM 1418 C CA . SER B 1 57 ? -5.762 -17.438 -14.062 1 98.31 57 SER B CA 1
ATOM 1419 C C . SER B 1 57 ? -4.871 -17.828 -12.891 1 98.31 57 SER B C 1
ATOM 1421 O O . SER B 1 57 ? -5.344 -18.422 -11.922 1 98.31 57 SER B O 1
ATOM 1423 N N . PHE B 1 58 ? -3.621 -17.578 -12.984 1 98.31 58 PHE B N 1
ATOM 1424 C CA . PHE B 1 58 ? -2.664 -17.953 -11.945 1 98.31 58 PHE B CA 1
ATOM 1425 C C . PHE B 1 58 ? -2.541 -16.844 -10.906 1 98.31 58 PHE B C 1
ATOM 1427 O O . PHE B 1 58 ? -1.489 -16.203 -10.789 1 98.31 58 PHE B O 1
ATOM 1434 N N . PHE B 1 59 ? -3.52 -16.688 -10.07 1 98.44 59 PHE B N 1
ATOM 1435 C CA . PHE B 1 59 ? -3.582 -15.516 -9.195 1 98.44 59 PHE B CA 1
ATOM 1436 C C . PHE B 1 59 ? -2.812 -15.758 -7.906 1 98.44 59 PHE B C 1
ATOM 1438 O O . PHE B 1 59 ? -1.857 -15.039 -7.602 1 98.44 59 PHE B O 1
ATOM 1445 N N . ILE B 1 60 ? -3.223 -16.75 -7.18 1 97.44 60 ILE B N 1
ATOM 1446 C CA . ILE B 1 60 ? -2.623 -17.016 -5.875 1 97.44 60 ILE B CA 1
ATOM 1447 C C . ILE B 1 60 ? -2.355 -18.516 -5.727 1 97.44 60 ILE B C 1
ATOM 1449 O O . ILE B 1 60 ? -3.207 -19.344 -6.066 1 97.44 60 ILE B O 1
ATOM 1453 N N . LYS B 1 61 ? -1.224 -18.828 -5.254 1 98.06 61 LYS B N 1
ATOM 1454 C CA . LYS B 1 61 ? -0.924 -20.219 -4.902 1 98.06 61 LYS B CA 1
ATOM 1455 C C . LYS B 1 61 ? -0.09 -20.281 -3.625 1 98.06 61 LYS B C 1
ATOM 1457 O O . LYS B 1 61 ? 0.917 -19.594 -3.494 1 98.06 61 LYS B O 1
ATOM 1462 N N . GLY B 1 62 ? -0.572 -21.047 -2.766 1 96.44 62 GLY B N 1
ATOM 1463 C CA . GLY B 1 62 ? 0.183 -21.281 -1.545 1 96.44 62 GLY B CA 1
ATOM 1464 C C . GLY B 1 62 ? 0.775 -22.672 -1.475 1 96.44 62 GLY B C 1
ATOM 1465 O O . GLY B 1 62 ? 0.094 -23.672 -1.768 1 96.44 62 GLY B O 1
ATOM 1466 N N . ASP B 1 63 ? 2.047 -22.719 -1.206 1 95.31 63 ASP B N 1
ATOM 1467 C CA . ASP B 1 63 ? 2.711 -23.969 -0.883 1 95.31 63 ASP B CA 1
ATOM 1468 C C . ASP B 1 63 ? 2.9 -24.125 0.625 1 95.31 63 ASP B C 1
ATOM 1470 O O . ASP B 1 63 ? 2.293 -23.391 1.408 1 95.31 63 ASP B O 1
ATOM 1474 N N . LEU B 1 64 ? 3.656 -25.094 1.057 1 92.38 64 LEU B N 1
ATOM 1475 C CA . LEU B 1 64 ? 3.877 -25.312 2.482 1 92.38 64 LEU B CA 1
ATOM 1476 C C . LEU B 1 64 ? 4.703 -24.188 3.082 1 92.38 64 LEU B C 1
ATOM 1478 O O . LEU B 1 64 ? 4.441 -23.75 4.203 1 92.38 64 LEU B O 1
ATOM 1482 N N . ASP B 1 65 ? 5.676 -23.688 2.326 1 94.62 65 ASP B N 1
ATOM 1483 C CA . ASP B 1 65 ? 6.594 -22.719 2.928 1 94.62 65 ASP B CA 1
ATOM 1484 C C . ASP B 1 65 ? 6.711 -21.469 2.072 1 94.62 65 ASP B C 1
ATOM 1486 O O . ASP B 1 65 ? 7.656 -20.688 2.225 1 94.62 65 ASP B O 1
ATOM 1490 N N . SER B 1 66 ? 5.742 -21.312 1.191 1 95.62 66 SER B N 1
ATOM 1491 C CA . SER B 1 66 ? 5.867 -20.156 0.31 1 95.62 66 SER B CA 1
ATOM 1492 C C . SER B 1 66 ? 4.543 -19.844 -0.384 1 95.62 66 SER B C 1
ATOM 1494 O O . SER B 1 66 ? 3.615 -20.656 -0.351 1 95.62 66 SER B O 1
ATOM 1496 N N . PHE B 1 67 ? 4.496 -18.625 -0.947 1 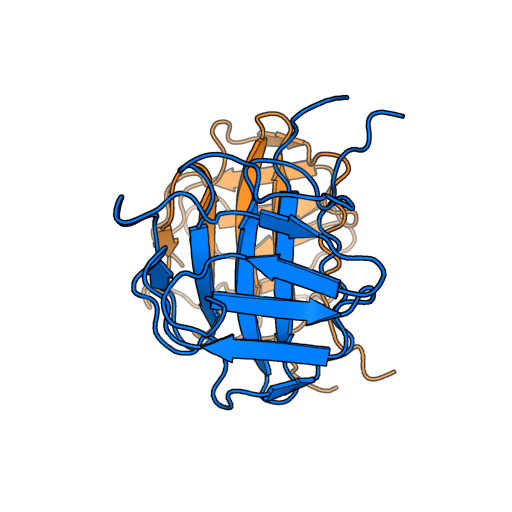95.5 67 PHE B N 1
ATOM 1497 C CA . PHE B 1 67 ? 3.338 -18.188 -1.717 1 95.5 67 PHE B CA 1
ATOM 1498 C C . PHE B 1 67 ? 3.768 -17.594 -3.053 1 95.5 67 PHE B C 1
ATOM 1500 O O . PHE B 1 67 ? 4.797 -16.922 -3.137 1 95.5 67 PHE B O 1
ATOM 1507 N N . ALA B 1 68 ? 2.959 -17.875 -3.996 1 97.69 68 ALA B N 1
ATOM 1508 C CA . ALA B 1 68 ? 3.186 -17.344 -5.332 1 97.69 68 ALA B CA 1
ATOM 1509 C C . ALA B 1 68 ? 1.973 -16.562 -5.82 1 97.69 68 ALA B C 1
ATOM 1511 O O . ALA B 1 68 ? 0.832 -16.984 -5.648 1 97.69 68 ALA B O 1
ATOM 1512 N N . ILE B 1 69 ? 2.232 -15.398 -6.406 1 98.06 69 ILE B N 1
ATOM 1513 C CA . ILE B 1 69 ? 1.201 -14.562 -7.016 1 98.06 69 ILE B CA 1
ATOM 1514 C C . ILE B 1 69 ? 1.55 -14.297 -8.477 1 98.06 69 ILE B C 1
ATOM 1516 O O . ILE B 1 69 ? 2.559 -13.656 -8.773 1 98.06 69 ILE B O 1
ATOM 1520 N N . GLY B 1 70 ? 0.66 -14.68 -9.359 1 98.44 70 GLY B N 1
ATOM 1521 C CA . GLY B 1 70 ? 0.937 -14.555 -10.781 1 98.44 70 GLY B CA 1
ATOM 1522 C C . GLY B 1 70 ? 1.935 -15.578 -11.281 1 98.44 70 GLY B C 1
ATOM 1523 O O . GLY B 1 70 ? 2.734 -16.109 -10.508 1 98.44 70 GLY B O 1
ATOM 1524 N N . GLY B 1 71 ? 1.795 -15.82 -12.609 1 98.12 71 GLY B N 1
ATOM 1525 C CA . GLY B 1 71 ? 2.688 -16.781 -13.242 1 98.12 71 GLY B CA 1
ATOM 1526 C C . GLY B 1 71 ? 2.408 -16.969 -14.727 1 98.12 71 GLY B C 1
ATOM 1527 O O . GLY B 1 71 ? 1.918 -16.047 -15.391 1 98.12 71 GLY B O 1
ATOM 1528 N N . GLY B 1 72 ? 2.932 -18.188 -15.211 1 94.88 72 GLY B N 1
ATOM 1529 C CA . GLY B 1 72 ? 2.635 -18.594 -16.578 1 94.88 72 GLY B CA 1
ATOM 1530 C C . GLY B 1 72 ? 3.812 -18.422 -17.516 1 94.88 72 GLY B C 1
ATOM 1531 O O . GLY B 1 72 ? 3.732 -18.797 -18.688 1 94.88 72 GLY B O 1
ATOM 1532 N N . SER B 1 73 ? 4.906 -17.812 -17.109 1 89.88 73 SER B N 1
ATOM 1533 C CA . SER B 1 73 ? 6.086 -17.609 -17.938 1 89.88 73 SER B CA 1
ATOM 1534 C C . SER B 1 73 ? 7.285 -18.375 -17.391 1 89.88 73 SER B C 1
ATOM 1536 O O . SER B 1 73 ? 8.422 -18.141 -17.797 1 89.88 73 SER B O 1
ATOM 1538 N N . GLY B 1 74 ? 7.082 -19.219 -16.5 1 91.31 74 GLY B N 1
ATOM 1539 C CA . GLY B 1 74 ? 8.172 -19.891 -15.812 1 91.31 74 GLY B CA 1
ATOM 1540 C C . GLY B 1 74 ? 8.602 -19.203 -14.531 1 91.31 74 GLY B C 1
ATOM 1541 O O . GLY B 1 74 ? 9.406 -19.75 -13.773 1 91.31 74 GLY B O 1
ATOM 1542 N N . HIS B 1 75 ? 8.172 -18.047 -14.406 1 93.44 75 HIS B N 1
ATOM 1543 C CA . HIS B 1 75 ? 8.453 -17.297 -13.188 1 93.44 75 HIS B CA 1
ATOM 1544 C C . HIS B 1 75 ? 7.176 -16.672 -12.617 1 93.44 75 HIS B C 1
ATOM 1546 O O . HIS B 1 75 ? 6.176 -16.547 -13.328 1 93.44 75 HIS B O 1
ATOM 1552 N N . PHE B 1 76 ? 7.324 -16.266 -11.359 1 97.44 76 PHE B N 1
ATOM 1553 C CA . PHE B 1 76 ? 6.168 -15.695 -10.688 1 97.44 76 PHE B CA 1
ATOM 1554 C C . PHE B 1 76 ? 6.266 -14.18 -10.648 1 97.44 76 PHE B C 1
ATOM 1556 O O . PHE B 1 76 ? 7.363 -13.625 -10.586 1 97.44 76 PHE B O 1
ATOM 1563 N N . GLY B 1 77 ? 5.055 -13.586 -10.711 1 98.25 77 GLY B N 1
ATOM 1564 C CA . GLY B 1 77 ? 5.051 -12.148 -10.492 1 98.25 77 GLY B CA 1
ATOM 1565 C C . GLY B 1 77 ? 5.656 -11.742 -9.164 1 98.25 77 GLY B C 1
ATOM 1566 O O . GLY B 1 77 ? 6.547 -10.891 -9.109 1 98.25 77 GLY B O 1
ATOM 1567 N N . LEU B 1 78 ? 5.207 -12.438 -8.117 1 97 78 LEU B N 1
ATOM 1568 C CA . LEU B 1 78 ? 5.727 -12.273 -6.762 1 97 78 LEU B CA 1
ATOM 1569 C C . LEU B 1 78 ? 5.754 -13.609 -6.023 1 97 78 LEU B C 1
ATOM 1571 O O . LEU B 1 78 ? 4.727 -14.281 -5.914 1 97 78 LEU B O 1
ATOM 1575 N N . TRP B 1 79 ? 6.875 -13.938 -5.672 1 96.38 79 TRP B N 1
ATOM 1576 C CA . TRP B 1 79 ? 7.086 -15.117 -4.832 1 96.38 79 TRP B CA 1
ATOM 1577 C C . TRP B 1 79 ? 7.656 -14.719 -3.475 1 96.38 79 TRP B C 1
ATOM 1579 O O . TRP B 1 79 ? 8.578 -13.906 -3.398 1 96.38 79 TRP B O 1
ATOM 1589 N N . VAL B 1 80 ? 7.023 -15.242 -2.4 1 92.75 80 VAL B N 1
ATOM 1590 C CA . VAL B 1 80 ? 7.5 -14.898 -1.064 1 92.75 80 VAL B CA 1
ATOM 1591 C C . VAL B 1 80 ? 7.52 -16.141 -0.186 1 92.75 80 VAL B C 1
ATOM 1593 O O . VAL B 1 80 ? 6.684 -17.047 -0.348 1 92.75 80 VAL B O 1
ATOM 1596 N N . ASP B 1 81 ? 8.469 -16.109 0.711 1 92.38 81 ASP B N 1
ATOM 1597 C CA . ASP B 1 81 ? 8.461 -17.203 1.672 1 92.38 81 ASP B CA 1
ATOM 1598 C C . ASP B 1 81 ? 7.363 -17.016 2.713 1 92.38 81 ASP B C 1
ATOM 1600 O O . ASP B 1 81 ? 6.637 -16.031 2.686 1 92.38 81 ASP B O 1
ATOM 1604 N N . GLU B 1 82 ? 7.164 -17.969 3.652 1 85.44 82 GLU B N 1
ATOM 1605 C CA . GLU B 1 82 ? 6.039 -17.984 4.582 1 85.44 82 GLU B CA 1
ATOM 1606 C C . GLU B 1 82 ? 6.102 -16.828 5.562 1 85.44 82 GLU B C 1
ATOM 1608 O O . GLU B 1 82 ? 5.09 -16.453 6.152 1 85.44 82 GLU B O 1
ATOM 1613 N N . ASN B 1 83 ? 7.234 -16.266 5.727 1 81.38 83 ASN B N 1
ATOM 1614 C CA . ASN B 1 83 ? 7.395 -15.164 6.676 1 81.38 83 ASN B CA 1
ATOM 1615 C C . ASN B 1 83 ? 7.59 -13.836 5.965 1 81.38 83 ASN B C 1
ATOM 1617 O O . ASN B 1 83 ? 7.867 -12.82 6.605 1 81.38 83 ASN B O 1
ATOM 1621 N N . LEU B 1 84 ? 7.484 -13.781 4.66 1 82.25 84 LEU B N 1
ATOM 1622 C CA . LEU B 1 84 ? 7.625 -12.594 3.822 1 82.25 84 LEU B CA 1
ATOM 1623 C C . LEU B 1 84 ? 9.008 -11.969 3.99 1 82.25 84 LEU B C 1
ATOM 1625 O O . LEU B 1 84 ? 9.156 -10.75 3.922 1 82.25 84 LEU B O 1
ATOM 1629 N N . TYR B 1 85 ? 9.93 -12.875 4.363 1 85.31 85 TYR B N 1
ATOM 1630 C CA . TYR B 1 85 ? 11.297 -12.383 4.535 1 85.31 85 TYR B CA 1
ATOM 1631 C C . TYR B 1 85 ? 12.07 -12.445 3.227 1 85.31 85 TYR B C 1
ATOM 1633 O O . TYR B 1 85 ? 12.727 -11.477 2.836 1 85.31 85 TYR B O 1
ATOM 1641 N N . LEU B 1 86 ? 12.039 -13.547 2.59 1 90.62 86 LEU B N 1
ATOM 1642 C CA . LEU B 1 86 ? 12.664 -13.734 1.284 1 90.62 86 LEU B CA 1
ATOM 1643 C C . LEU B 1 86 ? 11.617 -13.719 0.174 1 90.62 86 LEU B C 1
ATOM 1645 O O . LEU B 1 86 ? 10.523 -14.266 0.334 1 90.62 86 LEU B O 1
ATOM 1649 N N . GLY B 1 87 ? 12.055 -13.094 -0.958 1 93.69 87 GLY B N 1
ATOM 1650 C CA . GLY B 1 87 ? 11.133 -13.094 -2.08 1 93.69 87 GLY B CA 1
ATOM 1651 C C . GLY B 1 87 ? 11.82 -12.898 -3.42 1 93.69 87 GLY B C 1
ATOM 1652 O O . GLY B 1 87 ? 13.031 -12.688 -3.475 1 93.69 87 GLY B O 1
ATOM 1653 N N . ARG B 1 88 ? 11.023 -13.188 -4.422 1 95.06 88 ARG B N 1
ATOM 1654 C CA . ARG B 1 88 ? 11.438 -13.008 -5.809 1 95.06 88 ARG B CA 1
ATOM 1655 C C . ARG B 1 88 ? 10.305 -12.414 -6.645 1 95.06 88 ARG B C 1
ATOM 1657 O O . ARG B 1 88 ? 9.141 -12.797 -6.484 1 95.06 88 ARG B O 1
ATOM 1664 N N . SER B 1 89 ? 10.695 -11.484 -7.461 1 97.06 89 SER B N 1
ATOM 1665 C CA . SER B 1 89 ? 9.727 -10.961 -8.414 1 97.06 89 SER B CA 1
ATOM 1666 C C . SER B 1 89 ? 10.266 -11 -9.836 1 97.06 89 SER B C 1
ATOM 1668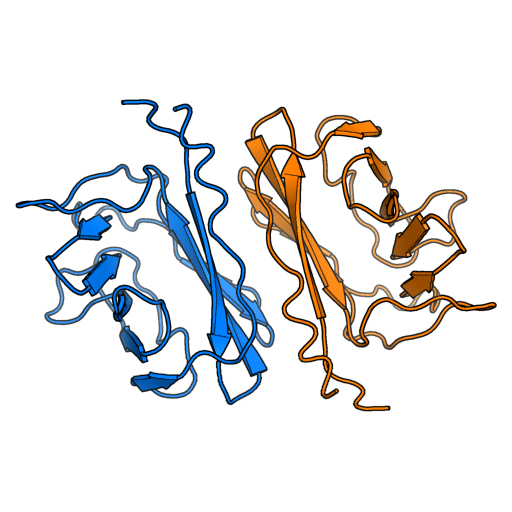 O O . SER B 1 89 ? 11.422 -10.648 -10.078 1 97.06 89 SER B O 1
ATOM 1670 N N . SER B 1 90 ? 9.461 -11.469 -10.805 1 96.88 90 SER B N 1
ATOM 1671 C CA . SER B 1 90 ? 9.805 -11.516 -12.219 1 96.88 90 SER B CA 1
ATOM 1672 C C . SER B 1 90 ? 8.594 -11.219 -13.094 1 96.88 90 SER B C 1
ATOM 1674 O O . SER B 1 90 ? 7.449 -11.406 -12.672 1 96.88 90 SER B O 1
ATOM 1676 N N . PRO B 1 91 ? 8.922 -10.742 -14.32 1 97.44 91 PRO B N 1
ATOM 1677 C CA . PRO B 1 91 ? 7.793 -10.586 -15.242 1 97.44 91 PRO B CA 1
ATOM 1678 C C . PRO B 1 91 ? 7.039 -11.898 -15.477 1 97.44 91 PRO B C 1
ATOM 1680 O O . PRO B 1 91 ? 7.656 -12.961 -15.555 1 97.44 91 PRO B O 1
ATOM 1683 N N . CYS B 1 92 ? 5.719 -11.805 -15.555 1 97.94 92 CYS B N 1
ATOM 1684 C CA . CYS B 1 92 ? 4.922 -13.008 -15.781 1 97.94 92 CYS B CA 1
ATOM 1685 C C . CYS B 1 92 ? 3.717 -12.695 -16.672 1 97.94 92 CYS B C 1
ATOM 1687 O O . CYS B 1 92 ? 3.369 -11.531 -16.859 1 97.94 92 CYS B O 1
ATOM 1689 N N . PHE B 1 93 ? 3.053 -13.68 -17.172 1 98.38 93 PHE B N 1
ATOM 1690 C CA . PHE B 1 93 ? 1.981 -13.516 -18.141 1 98.38 93 PHE B CA 1
ATOM 1691 C C . PHE B 1 93 ? 0.703 -13.039 -17.469 1 98.38 93 PHE B C 1
ATOM 1693 O O . PHE B 1 93 ? -0.095 -12.312 -18.062 1 98.38 93 PHE B O 1
ATOM 1700 N N . THR B 1 94 ? 0.463 -13.406 -16.188 1 98.62 94 THR B N 1
ATOM 1701 C CA . THR B 1 94 ? -0.774 -13.07 -15.492 1 98.62 94 THR B CA 1
ATOM 1702 C C . THR B 1 94 ? -0.966 -11.562 -15.414 1 98.62 94 THR B C 1
ATOM 1704 O O . THR B 1 94 ? -2.08 -11.062 -15.594 1 98.62 94 THR B O 1
ATOM 1707 N N . PHE B 1 95 ? 0.19 -10.82 -15.219 1 98.62 95 PHE B N 1
ATOM 1708 C CA . PHE B 1 95 ? 0.044 -9.406 -14.906 1 98.62 95 PHE B CA 1
ATOM 1709 C C . PHE B 1 95 ? 0.824 -8.547 -15.891 1 98.62 95 PHE B C 1
ATOM 1711 O O . PHE B 1 95 ? 0.641 -7.328 -15.945 1 98.62 95 PHE B O 1
ATOM 1718 N N . ASN B 1 96 ? 1.667 -9.117 -16.672 1 98.38 96 ASN B N 1
ATOM 1719 C CA . ASN B 1 96 ? 2.578 -8.375 -17.531 1 98.38 96 ASN B CA 1
ATOM 1720 C C . ASN B 1 96 ? 3.336 -7.297 -16.766 1 98.38 96 ASN B C 1
ATOM 1722 O O . ASN B 1 96 ? 3.457 -6.164 -17.219 1 98.38 96 ASN B O 1
ATOM 1726 N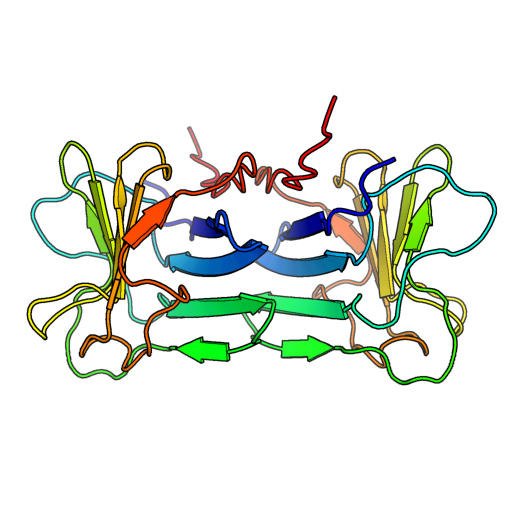 N . ASN B 1 97 ? 3.715 -7.68 -15.633 1 98.12 97 ASN B N 1
ATOM 1727 C CA . ASN B 1 97 ? 4.461 -6.789 -14.75 1 98.12 97 ASN B CA 1
ATOM 1728 C C . ASN B 1 97 ? 5.949 -6.781 -15.086 1 98.12 97 ASN B C 1
ATOM 1730 O O . ASN B 1 97 ? 6.445 -7.699 -15.742 1 98.12 97 ASN B O 1
ATOM 1734 N N . CYS B 1 98 ? 6.633 -5.699 -14.719 1 96.88 98 CYS B N 1
ATOM 1735 C CA . CYS B 1 98 ? 8.086 -5.742 -14.57 1 96.88 98 CYS B CA 1
ATOM 1736 C C . CYS B 1 98 ? 8.484 -6.328 -13.227 1 96.88 98 CYS B C 1
ATOM 1738 O O . CYS B 1 98 ? 7.621 -6.734 -12.438 1 96.88 98 CYS B O 1
ATOM 1740 N N . CYS B 1 9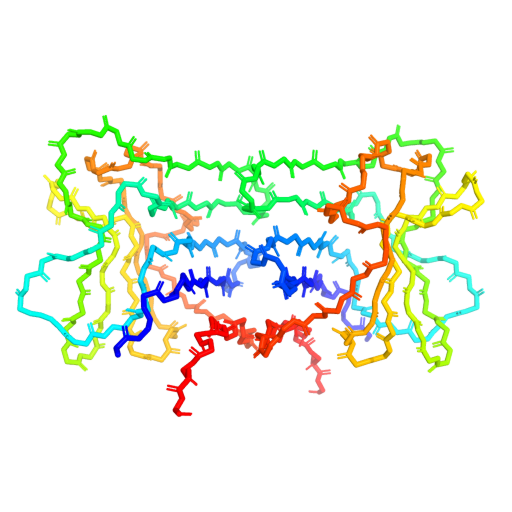9 ? 9.805 -6.469 -13.008 1 96.5 99 CYS B N 1
ATOM 1741 C CA . CYS B 1 99 ? 10.266 -6.84 -11.672 1 96.5 99 CYS B CA 1
ATOM 1742 C C . CYS B 1 99 ? 9.875 -5.781 -10.648 1 96.5 99 CYS B C 1
ATOM 1744 O O . CYS B 1 99 ? 10.117 -4.59 -10.852 1 96.5 99 CYS B O 1
ATOM 1746 N N . LEU B 1 100 ? 9.219 -6.211 -9.594 1 95.94 100 LEU B N 1
ATOM 1747 C CA . LEU B 1 100 ? 8.719 -5.262 -8.602 1 95.94 100 LEU B CA 1
ATOM 1748 C C . LEU B 1 100 ? 9.867 -4.672 -7.789 1 95.94 100 LEU B C 1
ATOM 1750 O O . LEU B 1 100 ? 9.781 -3.539 -7.312 1 95.94 100 LEU B O 1
ATOM 1754 N N . SER B 1 101 ? 10.883 -5.477 -7.566 1 91.62 101 SER B N 1
ATOM 1755 C CA . SER B 1 101 ? 12.078 -5.012 -6.859 1 91.62 101 SER B CA 1
ATOM 1756 C C . SER B 1 101 ? 13.219 -4.734 -7.828 1 91.62 101 SER B C 1
ATOM 1758 O O . SER B 1 101 ? 13.219 -5.227 -8.961 1 91.62 101 SER B O 1
ATOM 1760 N N . GLU B 1 102 ? 14.133 -3.938 -7.418 1 85.94 102 GLU B N 1
ATOM 1761 C CA . GLU B 1 102 ? 15.273 -3.627 -8.273 1 85.94 102 GLU B CA 1
ATOM 1762 C C . GLU B 1 102 ? 16.047 -4.891 -8.641 1 85.94 102 GLU B C 1
ATOM 1764 O O . GLU B 1 102 ? 16.578 -4.996 -9.75 1 85.94 102 GLU B O 1
ATOM 1769 N N . THR B 1 103 ? 16.094 -5.77 -7.652 1 83.5 103 THR B N 1
ATOM 1770 C CA . THR B 1 103 ? 16.703 -7.07 -7.895 1 83.5 103 THR B CA 1
ATOM 1771 C C . THR B 1 103 ? 15.648 -8.172 -7.875 1 83.5 103 THR B C 1
ATOM 1773 O O . THR B 1 103 ? 14.656 -8.07 -7.148 1 83.5 103 THR B O 1
ATOM 1776 N N . ASP B 1 104 ? 15.852 -9.156 -8.695 1 81.56 104 ASP B N 1
ATOM 1777 C CA . ASP B 1 104 ? 14.891 -10.25 -8.766 1 81.56 104 ASP B CA 1
ATOM 1778 C C . ASP B 1 104 ? 14.672 -10.875 -7.387 1 81.56 104 ASP B C 1
ATOM 1780 O O . ASP B 1 104 ? 13.531 -11.156 -6.996 1 81.56 104 ASP B O 1
ATOM 1784 N N . ASP B 1 105 ? 15.789 -11.125 -6.672 1 87.31 105 ASP B N 1
ATOM 1785 C CA . ASP B 1 105 ? 15.719 -11.602 -5.293 1 87.31 105 ASP B CA 1
ATOM 1786 C C . ASP B 1 105 ? 15.805 -10.438 -4.309 1 87.31 105 ASP B C 1
ATOM 1788 O O . ASP B 1 105 ? 16.578 -9.5 -4.508 1 87.31 105 ASP B O 1
ATOM 1792 N N . PHE B 1 106 ? 14.867 -10.5 -3.328 1 86.75 106 PHE B N 1
ATOM 1793 C CA . PHE B 1 106 ? 14.922 -9.43 -2.34 1 86.75 106 PHE B CA 1
ATOM 1794 C C . PHE B 1 106 ? 14.719 -9.977 -0.933 1 86.75 106 PHE B C 1
ATOM 1796 O O . PHE B 1 106 ? 14.219 -11.094 -0.762 1 86.75 106 PHE B O 1
ATOM 1803 N N . GLU B 1 107 ? 15.25 -9.18 0.038 1 84.88 107 GLU B N 1
ATOM 1804 C CA . GLU B 1 107 ? 14.977 -9.383 1.458 1 84.88 107 GLU B CA 1
ATOM 1805 C C . GLU B 1 107 ? 14.133 -8.242 2.023 1 84.88 107 GLU B C 1
ATOM 1807 O O . GLU B 1 107 ? 14.352 -7.074 1.693 1 84.88 107 GLU B O 1
ATOM 1812 N N . SER B 1 108 ? 13.023 -8.68 2.625 1 79.56 108 SER B N 1
ATOM 1813 C CA . SER B 1 108 ? 12.164 -7.668 3.223 1 79.56 108 SER B CA 1
ATOM 1814 C C . SER B 1 108 ? 12.805 -7.062 4.469 1 79.56 108 SER B C 1
ATOM 1816 O O . SER B 1 108 ? 13.531 -7.746 5.191 1 79.56 108 SER B O 1
ATOM 1818 N N . TRP B 1 109 ? 12.633 -5.879 4.551 1 68.56 109 TRP B N 1
ATOM 1819 C CA . TRP B 1 109 ? 13.086 -5.203 5.762 1 68.56 109 TRP B CA 1
ATOM 1820 C C . TRP B 1 109 ? 12 -5.23 6.832 1 68.56 109 TRP B C 1
ATOM 1822 O O . TRP B 1 109 ? 10.875 -5.684 6.582 1 68.56 109 TRP B O 1
ATOM 1832 N N . SER B 1 110 ? 12.344 -4.77 8.047 1 56.84 110 SER B N 1
ATOM 1833 C CA . SER B 1 110 ? 11.633 -4.848 9.32 1 56.84 110 SER B CA 1
ATOM 1834 C C . SER B 1 110 ? 10.219 -4.297 9.195 1 56.84 110 SER B C 1
ATOM 1836 O O . SER B 1 110 ? 9.562 -4.031 10.203 1 56.84 110 SER B O 1
ATOM 1838 N N . TRP B 1 111 ? 9.781 -4.027 8 1 55.56 111 TRP B N 1
ATOM 1839 C CA . TRP B 1 111 ? 8.43 -3.492 8.07 1 55.56 111 TRP B CA 1
ATOM 1840 C C . TRP B 1 111 ? 7.398 -4.613 8 1 55.56 111 TRP B C 1
ATOM 1842 O O . TRP B 1 111 ? 7.621 -5.633 7.348 1 55.56 111 TRP B O 1
ATOM 1852 N N . ARG B 1 112 ? 6.699 -4.777 9.195 1 48.22 112 ARG B N 1
ATOM 1853 C CA . ARG B 1 112 ? 5.629 -5.77 9.117 1 48.22 112 ARG B CA 1
ATOM 1854 C C . ARG B 1 112 ? 4.348 -5.152 8.57 1 48.22 112 ARG B C 1
ATOM 1856 O O . ARG B 1 112 ? 3.916 -4.09 9.031 1 48.22 112 ARG B O 1
ATOM 1863 N N . CYS B 1 113 ? 4.164 -4.973 7.305 1 48.47 113 CYS B N 1
ATOM 1864 C CA . CYS B 1 113 ? 2.832 -4.637 6.816 1 48.47 113 CYS B CA 1
ATOM 1865 C C . CYS B 1 113 ? 1.867 -5.801 7.02 1 48.47 113 CYS B C 1
ATOM 1867 O O . CYS B 1 113 ? 2.111 -6.906 6.531 1 48.47 113 CYS B O 1
ATOM 1869 N N . GLY B 1 114 ? 1.485 -5.953 8.281 1 44.75 114 GLY B N 1
ATOM 1870 C CA . GLY B 1 114 ? 0.557 -7.051 8.508 1 44.75 114 GLY B CA 1
ATOM 1871 C C . GLY B 1 114 ? -0.593 -7.074 7.516 1 44.75 114 GLY B C 1
ATOM 1872 O O . GLY B 1 114 ? -1.122 -6.023 7.145 1 44.75 114 GLY B O 1
ATOM 1873 N N . LEU B 1 115 ? -0.585 -7.992 6.605 1 46 115 LEU B N 1
ATOM 1874 C CA . LEU B 1 115 ? -1.648 -8.523 5.762 1 46 115 LEU B CA 1
ATOM 1875 C C . LEU B 1 115 ? -2.979 -8.539 6.508 1 46 115 LEU B C 1
ATOM 1877 O O . LEU B 1 115 ? -3.092 -9.156 7.57 1 46 115 LEU B O 1
ATOM 1881 N N . LEU B 1 116 ? -3.678 -7.398 6.727 1 44.59 116 LEU B N 1
ATOM 1882 C CA . LEU B 1 116 ? -4.934 -7.434 7.469 1 44.59 116 LEU B CA 1
ATOM 1883 C C . LEU B 1 116 ? -5.852 -8.523 6.93 1 44.59 116 LEU B C 1
ATOM 1885 O O . LEU B 1 116 ? -6.438 -8.375 5.855 1 44.59 116 LEU B O 1
ATOM 1889 N N . ALA B 1 117 ? -5.414 -9.828 6.77 1 41.75 117 ALA B N 1
ATOM 1890 C CA . ALA B 1 117 ? -6.453 -10.836 6.602 1 41.75 117 ALA B CA 1
ATOM 1891 C C . ALA B 1 117 ? -7.465 -10.773 7.746 1 41.75 117 ALA B C 1
ATOM 1893 O O . ALA B 1 117 ? -7.082 -10.727 8.922 1 41.75 117 ALA B O 1
ATOM 1894 N N . GLU B 1 118 ? -8.453 -9.914 7.723 1 42.09 118 GLU B N 1
ATOM 1895 C CA . GLU B 1 118 ? -9.461 -10.25 8.727 1 42.09 118 GLU B CA 1
ATOM 1896 C C . GLU B 1 118 ? -9.664 -11.758 8.82 1 42.09 118 GLU B C 1
ATOM 1898 O O . GLU B 1 118 ? -10.062 -12.398 7.844 1 42.09 118 GLU B O 1
ATOM 1903 N N . THR B 1 119 ? -8.703 -12.516 9.258 1 34.16 119 THR B N 1
ATOM 1904 C CA . THR B 1 119 ? -9.148 -13.859 9.633 1 34.16 119 THR B CA 1
ATOM 1905 C C . THR B 1 119 ? -10.383 -13.781 10.523 1 34.16 119 THR B C 1
ATOM 1907 O O . THR B 1 119 ? -10.336 -13.227 11.625 1 34.16 119 THR B O 1
ATOM 1910 N N . ARG B 1 120 ? -11.539 -13.586 10.031 1 31.72 120 ARG B N 1
ATOM 1911 C CA . ARG B 1 120 ? -12.641 -14.008 10.891 1 31.72 120 ARG B CA 1
ATOM 1912 C C . ARG B 1 120 ? -12.312 -15.328 11.586 1 31.72 120 ARG B C 1
ATOM 1914 O O . ARG B 1 120 ? -12.094 -16.344 10.922 1 31.72 120 ARG B O 1
ATOM 1921 N N . ILE B 1 121 ? -11.305 -15.281 12.492 1 25.69 121 ILE B N 1
ATOM 1922 C CA . ILE B 1 121 ? -11.531 -16.438 13.352 1 25.69 121 ILE B CA 1
ATOM 1923 C C . ILE B 1 121 ? -12.93 -16.375 13.953 1 25.69 121 ILE B C 1
ATOM 1925 O O . ILE B 1 121 ? -13.359 -15.32 14.438 1 25.69 121 ILE B O 1
#

Nearest PDB structures (foldseek):
  8ar9-assembly1_A  TM=9.522E-01  e=9.130E-14  Homo sapiens
  4acj-assembly1_A  TM=9.491E-01  e=7.395E-14  Danio rerio
  7obp-assembly5_E  TM=9.447E-01  e=2.237E-13  Homo sapiens
  7obp-assembly1_A  TM=9.422E-01  e=1.842E-12  Homo sapiens
  7uzi-assembly1_U  TM=9.186E-01  e=1.087E-12  Rattus norvegicus

pLDDT: mean 86.84, std 17.13, range [25.14, 98.62]

Solvent-accessible surface area (backbone atoms only — not comparable to full-atom values): 12259 Å² total; per-residue (Å²): 132,81,69,40,52,23,42,44,48,42,33,30,78,85,68,36,30,26,41,34,43,31,43,37,54,90,51,73,44,95,55,60,40,72,47,75,75,25,30,39,35,30,64,31,93,51,77,47,77,26,49,54,64,72,75,55,75,40,38,34,33,15,48,96,60,28,36,37,31,27,19,86,64,88,34,31,34,37,30,30,35,75,78,57,42,45,34,36,23,28,49,15,50,18,32,67,37,66,51,68,45,97,44,48,64,44,44,43,34,84,33,51,30,44,42,31,44,64,66,80,118,131,81,71,43,51,20,43,46,53,43,36,31,77,84,69,37,30,26,40,34,42,31,44,36,54,90,48,72,42,95,55,60,40,74,48,76,75,25,30,40,34,33,64,31,92,51,77,46,77,27,48,53,64,73,74,54,74,41,37,35,33,15,48,95,60,29,37,36,30,30,20,87,62,88,34,31,34,37,31,30,34,74,78,58,39,47,34,34,24,26,50,15,49,17,34,67,38,65,51,68,44,99,44,49,65,43,43,44,37,81,40,51,33,43,46,26,46,64,66,80,117

Radius of gyration: 17.58 Å; Cα contacts (8 Å, |Δi|>4): 674; chains: 2; bounding box: 34×52×42 Å

Foldseek 3Di:
DDQPKWWDWFQFPVRWIWTKIFSGDADADPAADGDQVIWIFTDPPDGDIFGFPPPDRRAWHDHPFKIFGAADPPDGQKIATPQNAKIAHDQHNGGRDHTRDPDRITGTDPDCPDGPPVPPD/DPQPKWWDWFQFPVRWIWTKIFSGDADADPAADGDQVIWIFTDPPDGDIFGFPPPDRRAWHDHPFKIFGAADPPDGQKIATPQNAKIAHDQHNGGRDHTRDPDRITGTDPDCPPTPPVPPD

Organism: NCBI:txid47308

Secondary structure (DSSP, 8-state):
-----EEEEEEBTTS-EEEEEESS-----SS-B--TT-EEEEEESS-EEE---SS----EEE-SSEEEE--SSSS-SEEEETTSSEEE----TTT----SSSSSEEEB-S--B--------/-----EEEEEEBTTS-EEEEEESS-----SS-B--TT-EEEEEESS-EEE---SS----EEE-SSEEEE--SSSS-SEEEETTSSEEE----TTT----SSSSSEEEB-S--B--------

InterPro domains:
  IPR006571 TLDc domain [PF07534] (4-107)
  IPR006571 TLDc domain [PS51886] (1-112)
  IPR006571 TLDc domain [SM00584] (2-114)